Protein AF-A0A9D6SEN0-F1 (afdb_monomer)

Radius of gyration: 19.31 Å; Cα contacts (8 Å, |Δi|>4): 381; chains: 1; bounding box: 47×52×54 Å

Mean predicted aligned error: 6.52 Å

Foldseek 3Di:
DDPPPPDQFAFEKEKEQACAWQKWKDKLPDDTDTQHHRSIDIDPGHHAAWIKIWIGDVPDDIDIDIDGTDGHYYHYHYPPDDDQADDPPDDPVRLVVLLVVLQVVLVVCLVVLVLVSSLVSLVVSCNSPVLPLVSLVSNLVSCVSNVVLVSNLSSLSSSCVSPVLPLSSLQSNLSSCVSVVVLVSSLVSLVSSCVSPVPPVVSVVSNVVSVVVVVVVVVVVVVD

Nearest PDB structures (foldseek):
  6v8e-assembly2_F  TM=9.026E-01  e=8.380E-07  synthetic construct
  6vfk-assembly1_A  TM=8.758E-01  e=6.492E-07  synthetic construct
  2vyi-assembly2_B  TM=9.167E-01  e=3.499E-06  Homo sapiens
  5hrz-assembly1_A  TM=9.010E-01  e=3.159E-06  synthetic construct
  4cgv-assembly3_C  TM=9.281E-01  e=8.768E-06  Homo sapiens

pLDDT: mean 89.24, std 13.01, range [37.31, 98.69]

Structure (mmCIF, N/CA/C/O backbone):
data_AF-A0A9D6SEN0-F1
#
_entry.id   AF-A0A9D6SEN0-F1
#
loop_
_atom_site.group_PDB
_atom_site.id
_atom_site.type_symbol
_atom_site.label_atom_id
_atom_site.label_alt_id
_atom_site.label_comp_id
_atom_site.label_asym_id
_atom_site.label_entity_id
_atom_site.label_seq_id
_atom_site.pdbx_PDB_ins_code
_atom_site.Cartn_x
_atom_site.Cartn_y
_atom_site.Cartn_z
_atom_site.occupancy
_atom_site.B_iso_or_equiv
_atom_site.auth_seq_id
_atom_site.auth_comp_id
_atom_site.auth_asym_id
_atom_site.auth_atom_id
_atom_site.pdbx_PDB_model_num
ATOM 1 N N . MET A 1 1 ? -18.549 27.365 7.613 1.00 37.31 1 MET A N 1
ATOM 2 C CA . MET A 1 1 ? -18.430 26.835 6.240 1.00 37.31 1 MET A CA 1
ATOM 3 C C . MET A 1 1 ? -18.797 25.366 6.295 1.00 37.31 1 MET A C 1
ATOM 5 O O . MET A 1 1 ? -18.059 24.580 6.877 1.00 37.31 1 MET A O 1
ATOM 9 N N . SER A 1 2 ? -20.001 25.036 5.844 1.00 38.38 2 SER A N 1
ATOM 10 C CA . SER A 1 2 ? -20.527 23.673 5.838 1.00 38.38 2 SER A CA 1
ATOM 11 C C . SER A 1 2 ? -19.651 22.817 4.926 1.00 38.38 2 SER A C 1
ATOM 13 O O . SER A 1 2 ? -19.478 23.171 3.765 1.00 38.38 2 SER A O 1
ATOM 15 N N . ARG A 1 3 ? -19.065 21.730 5.445 1.00 47.84 3 ARG A N 1
ATOM 16 C CA . ARG A 1 3 ? -18.450 20.702 4.599 1.00 47.84 3 ARG A CA 1
ATOM 17 C C . ARG A 1 3 ? -19.566 20.155 3.713 1.00 47.84 3 ARG A C 1
ATOM 19 O O . ARG A 1 3 ? -20.452 19.472 4.229 1.00 47.84 3 ARG A O 1
ATOM 26 N N . GLU A 1 4 ? -19.561 20.493 2.427 1.00 47.31 4 GLU A N 1
ATOM 27 C CA . GLU A 1 4 ? -20.276 19.694 1.437 1.00 47.31 4 GLU A CA 1
ATOM 28 C C . GLU A 1 4 ? -19.813 18.257 1.653 1.00 47.31 4 GLU A C 1
ATOM 30 O O . GLU A 1 4 ? -18.622 17.954 1.581 1.00 47.31 4 GLU A O 1
ATOM 35 N N . LYS A 1 5 ? -20.739 17.388 2.066 1.00 49.47 5 LYS A N 1
ATOM 36 C CA . LYS A 1 5 ? -20.468 15.958 2.114 1.00 49.47 5 LYS A CA 1
ATOM 37 C C . LYS A 1 5 ? -20.301 15.537 0.663 1.00 49.47 5 LYS A C 1
ATOM 39 O O . LYS A 1 5 ? -21.296 15.345 -0.031 1.00 49.47 5 LYS A O 1
ATOM 44 N N . GLU A 1 6 ? -19.052 15.489 0.218 1.00 55.25 6 GLU A N 1
ATOM 45 C CA . GLU A 1 6 ? -18.658 14.945 -1.071 1.00 55.25 6 GLU A CA 1
ATOM 46 C C . GLU A 1 6 ? -19.346 13.584 -1.214 1.00 55.25 6 GLU A C 1
ATOM 48 O O . GLU A 1 6 ? -19.243 12.717 -0.338 1.00 55.25 6 GLU A O 1
ATOM 53 N N . LYS A 1 7 ? -20.198 13.464 -2.236 1.00 61.72 7 LYS A N 1
ATOM 54 C CA . LYS A 1 7 ? -20.986 12.255 -2.465 1.00 61.72 7 LYS A CA 1
ATOM 55 C C . LYS A 1 7 ? -19.990 11.099 -2.618 1.00 61.72 7 LYS A C 1
ATOM 57 O O . LYS A 1 7 ? -19.026 11.273 -3.362 1.00 61.72 7 LYS A O 1
ATOM 62 N N . PRO A 1 8 ? -20.181 9.958 -1.928 1.00 64.81 8 PRO A N 1
ATOM 63 C CA . PRO A 1 8 ? -19.239 8.855 -2.035 1.00 64.81 8 PRO A CA 1
ATOM 64 C C . PRO A 1 8 ? -19.073 8.480 -3.514 1.00 64.81 8 PRO A C 1
ATOM 66 O O . PRO A 1 8 ? -20.082 8.439 -4.234 1.00 64.81 8 PRO A O 1
ATOM 69 N N . PRO A 1 9 ? -17.828 8.279 -3.982 1.00 75.00 9 PRO A N 1
ATOM 70 C CA . PRO A 1 9 ? -17.568 7.990 -5.381 1.00 75.00 9 PRO A CA 1
ATOM 71 C C . PRO A 1 9 ? -18.321 6.726 -5.795 1.00 75.00 9 PRO A C 1
ATOM 73 O O . PRO A 1 9 ? -18.474 5.790 -5.009 1.00 75.00 9 PRO A O 1
ATOM 76 N N . VAL A 1 10 ? -18.830 6.721 -7.028 1.00 86.50 10 VAL A N 1
ATOM 77 C CA . VAL A 1 10 ? -19.526 5.554 -7.579 1.00 86.50 10 VAL A CA 1
ATOM 78 C C . VAL A 1 10 ? -18.515 4.406 -7.661 1.00 86.50 10 VAL A C 1
ATOM 80 O O . VAL A 1 10 ? -17.465 4.599 -8.281 1.00 86.50 10 VAL A O 1
ATOM 83 N N . PRO A 1 11 ? -18.788 3.246 -7.039 1.00 90.38 11 PRO A N 1
ATOM 84 C CA . PRO A 1 11 ? -17.851 2.133 -7.054 1.00 90.38 11 PRO A CA 1
ATOM 85 C C . PRO A 1 11 ? -17.672 1.595 -8.474 1.00 90.38 11 PRO A C 1
ATOM 87 O O . PRO A 1 11 ? -18.589 1.655 -9.297 1.00 90.38 11 PRO A O 1
ATOM 90 N N . ALA A 1 12 ? -16.486 1.064 -8.737 1.00 93.25 12 ALA A N 1
ATOM 91 C CA . ALA A 1 12 ? -16.176 0.323 -9.944 1.00 93.25 12 ALA A CA 1
ATOM 92 C C . ALA A 1 12 ? -16.471 -1.173 -9.758 1.00 93.25 12 ALA A C 1
ATOM 94 O O . ALA A 1 12 ? -16.538 -1.694 -8.638 1.00 93.25 12 ALA A O 1
ATOM 95 N N . ILE A 1 13 ? -16.614 -1.866 -10.882 1.00 93.38 13 ILE A N 1
ATOM 96 C CA . ILE A 1 13 ? -16.675 -3.322 -10.968 1.00 93.38 13 ILE A CA 1
ATOM 97 C C . ILE A 1 13 ? -15.373 -3.793 -11.610 1.00 93.38 13 ILE A C 1
ATOM 99 O O . ILE A 1 13 ? -14.980 -3.278 -12.653 1.00 93.38 13 ILE A O 1
ATOM 103 N N . VAL A 1 14 ? -14.710 -4.779 -11.011 1.00 93.00 14 VAL A N 1
ATOM 104 C CA . VAL A 1 14 ? -13.531 -5.420 -11.609 1.00 93.00 14 VAL A CA 1
ATOM 105 C C . VAL A 1 14 ? -13.872 -6.867 -11.947 1.00 93.00 14 VAL A C 1
ATOM 107 O O . VAL A 1 14 ? -14.207 -7.659 -11.064 1.00 93.00 14 VAL A O 1
ATOM 110 N N . GLU A 1 15 ? -13.798 -7.206 -13.231 1.00 93.50 15 GLU A N 1
ATOM 111 C CA . GLU A 1 15 ? -13.986 -8.560 -13.753 1.00 93.50 15 GLU A CA 1
ATOM 112 C C . GLU A 1 15 ? -12.618 -9.189 -14.016 1.00 93.50 15 GLU A C 1
ATOM 114 O O . GLU A 1 15 ? -11.870 -8.755 -14.892 1.00 93.50 15 GLU A O 1
ATOM 119 N N . VAL A 1 16 ? -12.280 -10.219 -13.246 1.00 91.69 16 VAL A N 1
ATOM 120 C CA . VAL A 1 16 ? -10.988 -10.901 -13.323 1.00 91.69 16 VAL A CA 1
ATOM 121 C C . VAL A 1 16 ? -11.150 -12.195 -14.097 1.00 91.69 16 VAL A C 1
ATOM 123 O O . VAL A 1 16 ? -11.761 -13.146 -13.612 1.00 91.69 16 VAL A O 1
ATOM 126 N N . HIS A 1 17 ? -10.572 -12.238 -15.290 1.00 91.06 17 HIS A N 1
ATOM 127 C CA . HIS A 1 17 ? -10.567 -13.384 -16.185 1.00 91.06 17 HIS A CA 1
ATOM 128 C C . HIS A 1 17 ? -9.268 -14.169 -15.989 1.00 91.06 17 HIS A C 1
ATOM 130 O O . HIS A 1 17 ? -8.251 -13.884 -16.618 1.00 91.06 17 HIS A O 1
ATOM 136 N N . ALA A 1 18 ? -9.301 -15.170 -15.108 1.00 85.94 18 ALA A N 1
ATOM 137 C CA . ALA A 1 18 ? -8.159 -16.055 -14.869 1.00 85.94 18 ALA A CA 1
ATOM 138 C C . ALA A 1 18 ? -8.086 -17.230 -15.862 1.00 85.94 18 ALA A C 1
ATOM 140 O O . ALA A 1 18 ? -7.142 -18.017 -15.834 1.00 85.94 18 ALA A O 1
ATOM 141 N N . GLY A 1 19 ? -9.131 -17.416 -16.680 1.00 84.88 19 GLY A N 1
ATOM 142 C CA . GLY A 1 19 ? -9.242 -18.520 -17.641 1.00 84.88 19 GLY A CA 1
ATOM 143 C C . GLY A 1 19 ? -9.341 -19.911 -17.000 1.00 84.88 19 GLY A C 1
ATOM 144 O O . GLY A 1 19 ? -9.325 -20.916 -17.707 1.00 84.88 19 GLY A O 1
ATOM 145 N N . ARG A 1 20 ? -9.418 -19.989 -15.665 1.00 85.25 20 ARG A N 1
ATOM 146 C CA . ARG A 1 20 ? -9.431 -21.228 -14.879 1.00 85.25 20 ARG A CA 1
ATOM 147 C C . ARG A 1 20 ? -10.302 -21.066 -13.646 1.00 85.25 20 ARG A C 1
ATOM 149 O O . ARG A 1 20 ? -10.295 -20.009 -13.023 1.00 85.25 20 ARG A O 1
ATOM 156 N N . SER A 1 21 ? -11.015 -22.124 -13.278 1.00 89.06 21 SER A N 1
ATOM 157 C CA . SER A 1 21 ? -11.831 -22.164 -12.065 1.00 89.06 21 SER A CA 1
ATOM 158 C C . SER A 1 21 ? -10.987 -22.357 -10.805 1.00 89.06 21 SER A C 1
ATOM 160 O O . SER A 1 21 ? -9.974 -23.057 -10.831 1.00 89.06 21 SER A O 1
ATOM 162 N N . GLY A 1 22 ? -11.452 -21.829 -9.674 1.00 87.88 22 GLY A N 1
ATOM 163 C CA . GLY A 1 22 ? -10.848 -22.082 -8.364 1.00 87.88 22 GLY A CA 1
ATOM 164 C C . GLY A 1 22 ? -9.600 -21.255 -8.044 1.00 87.88 22 GLY A C 1
ATOM 165 O O . GLY A 1 22 ? -9.028 -21.436 -6.971 1.00 87.88 22 GLY A O 1
ATOM 166 N N . CYS A 1 23 ? -9.198 -20.325 -8.913 1.00 90.75 23 CYS A N 1
ATOM 167 C CA . CYS A 1 23 ? -8.192 -19.320 -8.580 1.00 90.75 23 CYS A CA 1
ATOM 168 C C . CYS A 1 23 ? -8.694 -18.388 -7.476 1.00 90.75 23 CYS A C 1
ATOM 170 O O . CYS A 1 23 ? -9.830 -17.912 -7.534 1.00 90.75 23 CYS A O 1
ATOM 172 N N . SER A 1 24 ? -7.825 -18.120 -6.508 1.00 91.69 24 SER A N 1
ATOM 173 C CA . SER A 1 24 ? -7.984 -17.097 -5.483 1.00 91.69 24 SER A CA 1
ATOM 174 C C . SER A 1 24 ? -7.630 -15.733 -6.065 1.00 91.69 24 SER A C 1
ATOM 176 O O . SER A 1 24 ? -6.588 -15.592 -6.703 1.00 91.69 24 SER A O 1
ATOM 178 N N . VAL A 1 25 ? -8.490 -14.750 -5.837 1.00 91.81 25 VAL A N 1
ATOM 179 C CA . VAL A 1 25 ? -8.336 -13.368 -6.279 1.00 91.81 25 VAL A CA 1
ATOM 180 C C . VAL A 1 25 ? -8.527 -12.462 -5.072 1.00 91.81 25 VAL A C 1
ATOM 182 O O . VAL A 1 25 ? -9.639 -12.356 -4.555 1.00 91.81 25 VAL A O 1
ATOM 185 N N . ASP A 1 26 ? -7.460 -11.818 -4.621 1.00 91.38 26 ASP A N 1
ATOM 186 C CA . ASP A 1 26 ? -7.487 -10.842 -3.534 1.00 91.38 26 ASP A CA 1
ATOM 187 C C . ASP A 1 26 ? -7.140 -9.437 -4.037 1.00 91.38 26 ASP A C 1
ATOM 189 O O . ASP A 1 26 ? -6.305 -9.263 -4.922 1.00 91.38 26 ASP A O 1
ATOM 193 N N . LEU A 1 27 ? -7.837 -8.439 -3.492 1.00 91.50 27 LEU A N 1
ATOM 194 C CA . LEU A 1 27 ? -7.640 -7.020 -3.784 1.00 91.50 27 LEU A CA 1
ATOM 195 C C . LEU A 1 27 ? -7.052 -6.350 -2.539 1.00 91.50 27 LEU A C 1
ATOM 197 O O . LEU A 1 27 ? -7.658 -6.447 -1.471 1.00 91.50 27 LEU A O 1
ATOM 201 N N . ASP A 1 28 ? -5.901 -5.694 -2.674 1.00 89.38 28 ASP A N 1
ATOM 202 C CA . ASP A 1 28 ? -5.158 -5.010 -1.603 1.00 89.38 28 ASP A CA 1
ATOM 203 C C . ASP A 1 28 ? -4.972 -5.865 -0.338 1.00 89.38 28 ASP A C 1
ATOM 205 O O . ASP A 1 28 ? -5.207 -5.405 0.783 1.00 89.38 28 ASP A O 1
ATOM 209 N N . SER A 1 29 ? -4.617 -7.144 -0.503 1.00 80.25 29 SER A N 1
ATOM 210 C CA . SER A 1 29 ? -4.517 -8.110 0.605 1.00 80.25 29 SER A CA 1
ATOM 211 C C . SER A 1 29 ? -5.814 -8.279 1.427 1.00 80.25 29 SER A C 1
ATOM 213 O O . SER A 1 29 ? -5.786 -8.665 2.598 1.00 80.25 29 SER A O 1
ATOM 215 N N . GLY A 1 30 ? -6.972 -7.981 0.830 1.00 83.19 30 GLY A N 1
ATOM 216 C CA . GLY A 1 30 ? -8.294 -8.219 1.401 1.00 83.19 30 GLY A CA 1
ATOM 217 C C . GLY A 1 30 ? -8.744 -9.687 1.320 1.00 83.19 30 GLY A C 1
ATOM 218 O O . GLY A 1 30 ? -8.012 -10.556 0.844 1.00 83.19 30 GLY A O 1
ATOM 219 N N . PRO A 1 31 ? -9.973 -9.998 1.774 1.00 83.62 31 PRO A N 1
ATOM 220 C CA . PRO A 1 31 ? -10.511 -11.352 1.712 1.00 83.62 31 PRO A CA 1
ATOM 221 C C . PRO A 1 31 ? -10.544 -11.880 0.268 1.00 83.62 31 PRO A C 1
ATOM 223 O O . PRO A 1 31 ? -11.141 -11.233 -0.599 1.00 83.62 31 PRO A O 1
ATOM 226 N N . PRO A 1 32 ? -9.950 -13.054 -0.008 1.00 87.06 32 PRO A N 1
ATOM 227 C CA . PRO A 1 32 ? -9.896 -13.578 -1.361 1.00 87.06 32 PRO A CA 1
ATOM 228 C C . PRO A 1 32 ? -11.274 -14.030 -1.849 1.00 87.06 32 PRO A C 1
ATOM 230 O O . PRO A 1 32 ? -12.001 -14.753 -1.164 1.00 87.06 32 PRO A O 1
ATOM 233 N N . SER A 1 33 ? -11.594 -13.665 -3.085 1.00 89.25 33 SER A N 1
ATOM 234 C CA . SER A 1 33 ? -12.695 -14.218 -3.873 1.00 89.25 33 SER A CA 1
ATOM 235 C C . SER A 1 33 ? -12.207 -15.392 -4.721 1.00 89.25 33 SER A C 1
ATOM 237 O O . SER A 1 33 ? -11.021 -15.499 -5.023 1.00 89.25 33 SER A O 1
ATOM 239 N N . LYS A 1 34 ? -13.107 -16.293 -5.125 1.00 90.88 34 LYS A N 1
ATOM 240 C CA . LYS A 1 34 ? -12.766 -17.414 -6.014 1.00 90.88 34 LYS A CA 1
ATOM 241 C C . LYS A 1 34 ? -13.373 -17.228 -7.394 1.00 90.88 34 LYS A C 1
ATOM 243 O O . LYS A 1 34 ? -14.509 -16.779 -7.521 1.00 90.88 34 LYS A O 1
ATOM 248 N N . THR A 1 35 ? -12.630 -17.626 -8.417 1.00 89.50 35 THR A N 1
ATOM 249 C CA . THR A 1 35 ? -13.156 -17.739 -9.782 1.00 89.50 35 THR A CA 1
ATOM 250 C C . THR A 1 35 ? -14.138 -18.906 -9.885 1.00 89.50 35 THR A C 1
ATOM 252 O O . THR A 1 35 ? -13.883 -20.001 -9.371 1.00 89.50 35 THR A O 1
ATOM 255 N N . GLY A 1 36 ? -15.273 -18.660 -10.544 1.00 87.62 36 GLY A N 1
ATOM 256 C CA . GLY A 1 36 ? -16.287 -19.680 -10.822 1.00 87.62 36 GLY A CA 1
ATOM 257 C C . GLY A 1 36 ? -15.870 -20.650 -11.934 1.00 87.62 36 GLY A C 1
ATOM 258 O O . GLY A 1 36 ? -14.741 -20.611 -12.418 1.00 87.62 36 GLY A O 1
ATOM 259 N N . GLU A 1 37 ? -16.797 -21.497 -12.387 1.00 85.88 37 GLU A N 1
ATOM 260 C CA . GLU A 1 37 ? -16.542 -22.486 -13.454 1.00 85.88 37 GLU A CA 1
ATOM 261 C C . GLU A 1 37 ? -16.080 -21.850 -14.774 1.00 85.88 37 GLU A C 1
ATOM 263 O O . GLU A 1 37 ? -15.224 -22.399 -15.459 1.00 85.88 37 GLU A O 1
ATOM 268 N N . ALA A 1 38 ? -16.572 -20.648 -15.090 1.00 86.81 38 ALA A N 1
ATOM 269 C CA . ALA A 1 38 ? -16.148 -19.877 -16.261 1.00 86.81 38 ALA A CA 1
ATOM 270 C C . ALA A 1 38 ? -14.734 -19.267 -16.130 1.00 86.81 38 ALA A C 1
ATOM 272 O O . ALA A 1 38 ? -14.275 -18.575 -17.035 1.00 86.81 38 ALA A O 1
ATOM 273 N N . GLY A 1 39 ? -14.056 -19.465 -14.995 1.00 88.44 39 GLY A N 1
ATOM 274 C CA . GLY A 1 39 ? -12.745 -18.888 -14.712 1.00 88.44 39 GLY A CA 1
ATOM 275 C C . GLY A 1 39 ? -12.751 -17.375 -14.501 1.00 88.44 39 GLY A C 1
ATOM 276 O O . GLY A 1 39 ? -11.730 -16.720 -14.705 1.00 88.44 39 GLY A O 1
ATOM 277 N N . VAL A 1 40 ? -13.902 -16.827 -14.098 1.00 90.50 40 VAL A N 1
ATOM 278 C CA . VAL A 1 40 ? -14.110 -15.395 -13.851 1.00 90.50 40 VAL A CA 1
ATOM 279 C C . VAL A 1 40 ? -14.455 -15.157 -12.382 1.00 90.50 40 VAL A C 1
ATOM 281 O O . VAL A 1 40 ? -15.232 -15.915 -11.794 1.00 90.50 40 VAL A O 1
ATOM 284 N N . ALA A 1 41 ? -13.879 -14.109 -11.794 1.00 92.12 41 ALA A N 1
ATOM 285 C CA . ALA A 1 41 ? -14.267 -13.558 -10.496 1.00 92.12 4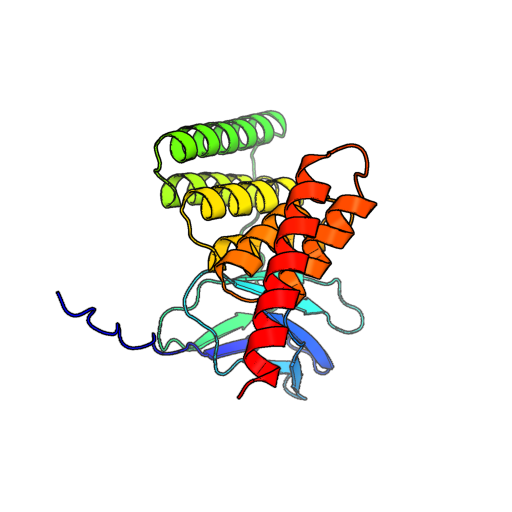1 ALA A CA 1
ATOM 286 C C . ALA A 1 41 ? -14.731 -12.106 -10.675 1.00 92.12 41 ALA A C 1
ATOM 288 O O . ALA A 1 41 ? -14.113 -11.352 -11.422 1.00 92.12 41 ALA A O 1
ATOM 289 N N . ILE A 1 42 ? -15.811 -11.716 -9.993 1.00 91.94 42 ILE A N 1
ATOM 290 C CA . ILE A 1 42 ? -16.379 -10.363 -10.076 1.00 91.94 42 ILE A CA 1
ATOM 291 C C . ILE A 1 42 ? -16.237 -9.680 -8.718 1.00 91.94 42 ILE A C 1
ATOM 293 O O . ILE A 1 42 ? -16.762 -10.166 -7.716 1.00 91.94 42 ILE A O 1
ATOM 297 N N . LEU A 1 43 ? -15.566 -8.530 -8.699 1.00 91.56 43 LEU A N 1
ATOM 298 C CA . LEU A 1 43 ? -15.442 -7.654 -7.537 1.00 91.56 43 LEU A CA 1
ATOM 299 C C . LEU A 1 43 ? -16.381 -6.455 -7.738 1.00 91.56 43 LEU A C 1
ATOM 301 O O . LEU A 1 43 ? -16.070 -5.533 -8.485 1.00 91.56 43 LEU A O 1
ATOM 305 N N . GLY A 1 44 ? -17.566 -6.494 -7.118 1.00 80.50 44 GLY A N 1
ATOM 306 C CA . GLY A 1 44 ? -18.683 -5.583 -7.431 1.00 80.50 44 GLY A CA 1
ATOM 307 C C . GLY A 1 44 ? -18.724 -4.246 -6.678 1.00 80.50 44 GLY A C 1
ATOM 308 O O . GLY A 1 44 ? -19.716 -3.530 -6.789 1.00 80.50 44 GLY A O 1
ATOM 309 N N . ALA A 1 45 ? -17.708 -3.926 -5.874 1.00 88.00 45 ALA A N 1
ATOM 310 C CA . ALA A 1 45 ? -17.677 -2.712 -5.054 1.00 88.00 45 ALA A CA 1
ATOM 311 C C . ALA A 1 45 ? -16.242 -2.207 -4.832 1.00 88.00 45 ALA A C 1
ATOM 313 O O . ALA A 1 45 ? -15.824 -1.976 -3.697 1.00 88.00 45 ALA A O 1
ATOM 314 N N . VAL A 1 46 ? -15.470 -2.092 -5.912 1.00 90.56 46 VAL A N 1
ATOM 315 C CA . VAL A 1 46 ? -14.080 -1.627 -5.846 1.00 90.56 46 VAL A CA 1
ATOM 316 C C . VAL A 1 46 ? -14.066 -0.102 -5.769 1.00 90.56 46 VAL A C 1
ATOM 318 O O . VAL A 1 46 ? -14.765 0.571 -6.531 1.00 90.56 46 VAL A O 1
ATOM 321 N N . GLU A 1 47 ? -13.321 0.457 -4.813 1.00 91.00 47 GLU A N 1
ATOM 322 C CA . GLU A 1 47 ? -13.144 1.909 -4.745 1.00 91.00 47 GLU A CA 1
ATOM 323 C C . GLU A 1 47 ? -12.376 2.394 -5.993 1.00 91.00 47 GLU A C 1
ATOM 325 O O . GLU A 1 47 ? -11.549 1.665 -6.531 1.00 91.00 47 GLU A O 1
ATOM 330 N N . PRO A 1 48 ? -12.648 3.598 -6.517 1.00 90.25 48 PRO A N 1
ATOM 331 C CA . PRO A 1 48 ? -11.812 4.146 -7.579 1.00 90.25 48 PRO A CA 1
ATOM 332 C C . PRO A 1 48 ? -10.430 4.541 -7.054 1.00 90.25 48 PRO A C 1
ATOM 334 O O . PRO A 1 48 ? -10.323 5.112 -5.965 1.00 90.25 48 PRO A O 1
ATOM 337 N N . GLY A 1 49 ? -9.395 4.323 -7.865 1.00 89.56 49 GLY A N 1
ATOM 338 C CA . GLY A 1 49 ? -8.013 4.662 -7.523 1.00 89.56 49 GLY A CA 1
ATOM 339 C C . GLY A 1 49 ? -7.062 3.473 -7.584 1.00 89.56 49 GLY A C 1
ATOM 340 O O . GLY A 1 49 ? -7.341 2.476 -8.236 1.00 89.56 49 GLY A O 1
ATOM 341 N N . ASP A 1 50 ? -5.905 3.622 -6.951 1.00 90.94 50 ASP A N 1
ATOM 342 C CA . ASP A 1 50 ? -4.818 2.646 -7.005 1.00 90.94 50 ASP A CA 1
ATOM 343 C C . ASP A 1 50 ? -5.164 1.373 -6.232 1.00 90.94 50 ASP A C 1
ATOM 345 O O . ASP A 1 50 ? -5.454 1.455 -5.041 1.00 90.94 50 ASP A O 1
ATOM 349 N N . HIS A 1 51 ? -5.048 0.214 -6.878 1.00 91.94 51 HIS A N 1
ATOM 350 C CA . HIS A 1 51 ? -5.233 -1.085 -6.239 1.00 91.94 51 HIS A CA 1
ATOM 351 C C . HIS A 1 51 ? -4.257 -2.131 -6.772 1.00 91.94 51 HIS A C 1
ATOM 353 O O . HIS A 1 51 ? -3.827 -2.074 -7.930 1.00 91.94 51 HIS A O 1
ATOM 359 N N . TYR A 1 52 ? -3.974 -3.137 -5.947 1.00 91.31 52 TYR A N 1
ATOM 360 C CA . TYR A 1 52 ? -3.272 -4.344 -6.372 1.00 91.31 52 TYR A CA 1
ATOM 361 C C . TYR A 1 52 ? -4.200 -5.541 -6.327 1.00 91.31 52 TYR A C 1
ATOM 363 O O . TYR A 1 52 ? -4.841 -5.847 -5.324 1.00 91.31 52 TYR A O 1
ATOM 371 N N . LEU A 1 53 ? -4.263 -6.224 -7.459 1.00 91.19 53 LEU A N 1
ATOM 372 C CA . LEU A 1 53 ? -4.971 -7.469 -7.630 1.00 91.19 53 LEU A CA 1
ATOM 373 C C . LEU A 1 53 ? -3.961 -8.608 -7.622 1.00 91.19 53 LEU A C 1
ATOM 375 O O . LEU A 1 53 ? -3.113 -8.705 -8.512 1.00 91.19 53 LEU A O 1
ATOM 379 N N . HIS A 1 54 ? -4.086 -9.504 -6.661 1.00 90.69 54 HIS A N 1
ATOM 380 C CA . HIS A 1 54 ? -3.310 -10.724 -6.628 1.00 90.69 54 HIS A CA 1
ATOM 381 C C . HIS A 1 54 ? -4.165 -11.901 -7.065 1.00 90.69 54 HIS A C 1
ATOM 383 O O . HIS A 1 54 ? -5.278 -12.109 -6.589 1.00 90.69 54 HIS A O 1
ATOM 389 N N . ILE A 1 55 ? -3.619 -12.698 -7.974 1.00 89.44 55 ILE A N 1
ATOM 390 C CA . ILE A 1 55 ? -4.273 -13.877 -8.522 1.00 89.44 55 ILE A CA 1
ATOM 391 C C . ILE A 1 55 ? -3.373 -15.074 -8.237 1.00 89.44 55 ILE A C 1
ATOM 393 O O . ILE A 1 55 ? -2.192 -15.088 -8.591 1.00 89.44 55 ILE A O 1
ATOM 397 N N . SER A 1 56 ? -3.936 -16.083 -7.585 1.00 89.81 56 SER A N 1
ATOM 398 C CA . SER A 1 56 ? -3.272 -17.343 -7.270 1.00 89.81 56 SER A CA 1
ATOM 399 C C . SER A 1 56 ? -4.141 -18.498 -7.749 1.00 89.81 56 SER A C 1
ATOM 401 O O . SER A 1 56 ? -5.220 -18.744 -7.208 1.00 89.81 56 SER A O 1
ATOM 403 N N . CYS A 1 57 ? -3.694 -19.193 -8.790 1.00 87.50 57 CYS A N 1
ATOM 404 C CA . CYS A 1 57 ? -4.383 -20.356 -9.340 1.00 87.50 57 CYS A CA 1
ATOM 405 C C . CYS A 1 57 ? -3.697 -21.655 -8.896 1.00 87.50 57 CYS A C 1
ATOM 407 O O . CYS A 1 57 ? -2.476 -21.661 -8.722 1.00 87.50 57 CYS A O 1
ATOM 409 N N . PRO A 1 58 ? -4.438 -22.774 -8.788 1.00 80.12 58 PRO A N 1
ATOM 410 C CA . PRO A 1 58 ? -3.826 -24.096 -8.695 1.00 80.12 58 PRO A CA 1
ATOM 411 C C . PRO A 1 58 ? -2.831 -24.294 -9.851 1.00 80.12 58 PRO A C 1
ATOM 413 O O . PRO A 1 58 ? -3.171 -24.053 -11.013 1.00 80.12 58 PRO A O 1
ATOM 416 N N . ASP A 1 59 ? -1.597 -24.675 -9.516 1.00 77.25 59 ASP A N 1
ATOM 417 C CA . ASP A 1 59 ? -0.512 -25.008 -10.454 1.00 77.25 59 ASP A CA 1
ATOM 418 C C . ASP A 1 59 ? 0.044 -23.852 -11.314 1.00 77.25 59 ASP A C 1
ATOM 420 O O . ASP A 1 59 ? 0.741 -24.091 -12.303 1.00 77.25 59 ASP A O 1
ATOM 424 N N . VAL A 1 60 ? -0.214 -22.590 -10.948 1.00 77.56 60 VAL A N 1
ATOM 425 C CA . VAL A 1 60 ? 0.369 -21.405 -11.610 1.00 77.56 60 VAL A CA 1
ATOM 426 C C . VAL A 1 60 ? 1.054 -20.513 -10.579 1.00 77.56 60 VAL A C 1
ATOM 428 O O . VAL A 1 60 ? 0.612 -20.404 -9.437 1.00 77.56 60 VAL A O 1
ATOM 431 N N . ARG A 1 61 ? 2.147 -19.849 -10.980 1.00 74.94 61 ARG A N 1
ATOM 432 C CA . ARG A 1 61 ? 2.816 -18.851 -10.136 1.00 74.94 61 ARG A CA 1
ATOM 433 C C . ARG A 1 61 ? 1.829 -17.731 -9.787 1.00 74.94 61 ARG A C 1
ATOM 435 O O . ARG A 1 61 ? 1.125 -17.243 -10.668 1.00 74.94 61 ARG A O 1
ATOM 442 N N . LYS A 1 62 ? 1.813 -17.310 -8.518 1.00 80.06 62 LYS A N 1
ATOM 443 C CA . LYS A 1 62 ? 1.055 -16.135 -8.069 1.00 80.06 62 LYS A CA 1
ATOM 444 C C . LYS A 1 62 ? 1.460 -14.917 -8.905 1.00 80.06 62 LYS A C 1
ATOM 446 O O . LYS A 1 62 ? 2.650 -14.676 -9.106 1.00 80.06 62 LYS A O 1
ATOM 451 N N . THR A 1 63 ? 0.478 -14.156 -9.369 1.00 81.94 63 THR A N 1
ATOM 452 C CA . THR A 1 63 ? 0.697 -12.917 -10.121 1.00 81.94 63 THR A CA 1
ATOM 453 C C . THR A 1 63 ? 0.034 -11.751 -9.412 1.00 81.94 63 THR A C 1
ATOM 455 O O . THR A 1 63 ? -1.117 -11.871 -8.999 1.00 81.94 63 THR A O 1
ATOM 458 N N . SER A 1 64 ? 0.728 -10.620 -9.334 1.00 85.31 64 SER A N 1
ATOM 459 C CA . SER A 1 64 ? 0.170 -9.345 -8.872 1.00 85.31 64 SER A CA 1
ATOM 460 C C . SER A 1 64 ? -0.033 -8.406 -10.062 1.00 85.31 64 SER A C 1
ATOM 462 O O . SER A 1 64 ? 0.732 -8.444 -11.037 1.00 85.31 64 SER A O 1
ATOM 464 N N . ARG A 1 65 ? -1.073 -7.576 -10.012 1.00 85.81 65 ARG A N 1
ATOM 465 C CA . ARG A 1 65 ? -1.418 -6.600 -11.049 1.00 85.81 65 ARG A CA 1
ATOM 466 C C . ARG A 1 65 ? -1.852 -5.292 -10.418 1.00 85.81 65 ARG A C 1
ATOM 468 O O . ARG A 1 65 ? -2.753 -5.275 -9.593 1.00 85.81 65 ARG A O 1
ATOM 475 N N . PHE A 1 66 ? -1.235 -4.204 -10.857 1.00 88.56 66 PHE A N 1
ATOM 476 C CA . PHE A 1 66 ? -1.668 -2.864 -10.495 1.00 88.56 66 PHE A CA 1
ATOM 477 C C . PHE A 1 66 ? -2.828 -2.439 -11.398 1.00 88.56 66 PHE A C 1
ATOM 479 O O . PHE A 1 66 ? -2.708 -2.522 -12.623 1.00 88.56 66 PHE A O 1
ATOM 486 N N . ILE A 1 67 ? -3.927 -1.987 -10.805 1.00 90.75 67 ILE A N 1
ATOM 487 C CA . ILE A 1 67 ? -5.112 -1.501 -11.514 1.00 90.75 67 ILE A CA 1
ATOM 488 C C . ILE A 1 67 ? -5.514 -0.128 -10.976 1.00 90.75 67 ILE A C 1
ATOM 490 O O . ILE A 1 67 ? -5.278 0.181 -9.810 1.00 90.75 67 ILE A O 1
ATOM 494 N N . VAL A 1 68 ? -6.134 0.685 -11.834 1.00 90.94 68 VAL A N 1
ATOM 495 C CA . VAL A 1 68 ? -6.668 2.001 -11.456 1.00 90.94 68 VAL A CA 1
ATOM 496 C C . VAL A 1 68 ? -8.104 2.137 -11.973 1.00 90.94 68 VAL A C 1
ATOM 498 O O . VAL A 1 68 ? -8.310 2.731 -13.030 1.00 90.94 68 VAL A O 1
ATOM 501 N N . PRO A 1 69 ? -9.106 1.534 -11.304 1.00 92.19 69 PRO A N 1
ATOM 502 C CA . PRO A 1 69 ? -10.490 1.575 -11.763 1.00 92.19 69 PRO A CA 1
ATOM 503 C C . PRO A 1 69 ? -11.059 2.996 -11.691 1.00 92.19 69 PRO A C 1
ATOM 505 O O . PRO A 1 69 ? -10.875 3.702 -10.693 1.00 92.19 69 PRO A O 1
A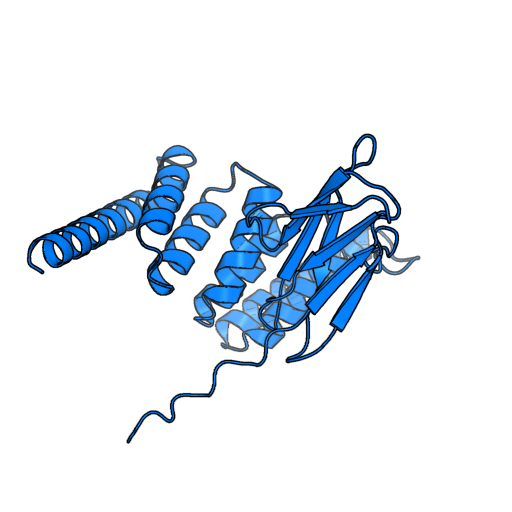TOM 508 N N . SER A 1 70 ? -11.792 3.407 -12.725 1.00 92.00 70 SER A N 1
ATOM 509 C CA . SER A 1 70 ? -12.481 4.700 -12.756 1.00 92.00 70 SER A CA 1
ATOM 510 C C . SER A 1 70 ? -13.861 4.616 -12.086 1.00 92.00 70 SER A C 1
ATOM 512 O O . SER A 1 70 ? -14.481 3.550 -12.068 1.00 92.00 70 SER A O 1
ATOM 514 N N . PRO A 1 71 ? -14.413 5.728 -11.561 1.00 92.81 71 PRO A N 1
ATOM 515 C CA . PRO A 1 71 ? -15.738 5.718 -10.944 1.00 92.81 71 PRO A CA 1
ATOM 516 C C . PRO A 1 71 ? -16.835 5.189 -11.882 1.00 92.81 71 PRO A C 1
ATOM 518 O O . PRO A 1 71 ? -17.044 5.732 -12.966 1.00 92.81 71 PRO A O 1
ATOM 521 N N . GLY A 1 72 ? -17.559 4.151 -11.449 1.00 91.06 72 GLY A N 1
ATOM 522 C CA . GLY A 1 72 ? -18.636 3.515 -12.222 1.00 91.06 72 GLY A CA 1
ATOM 523 C C . GLY A 1 72 ? -18.183 2.681 -13.427 1.00 91.06 72 GLY A C 1
ATOM 524 O O . GLY A 1 72 ? -19.024 2.253 -14.217 1.00 91.06 72 GLY A O 1
ATOM 525 N N . GLU A 1 73 ? -16.880 2.451 -13.589 1.00 93.25 73 GLU A N 1
ATOM 526 C CA . GLU A 1 73 ? -16.330 1.623 -14.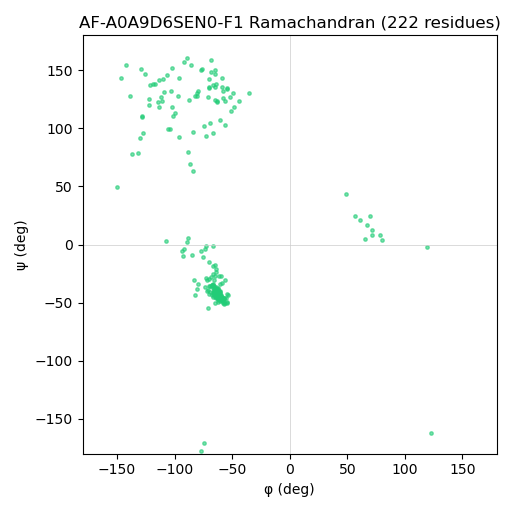660 1.00 93.25 73 GLU A CA 1
ATOM 527 C C . GLU A 1 73 ? -16.534 0.128 -14.379 1.00 93.25 73 GLU A C 1
ATOM 529 O O . GLU A 1 73 ? -16.560 -0.309 -13.230 1.00 93.25 73 GLU A O 1
ATOM 534 N N . THR A 1 74 ? -16.647 -0.672 -15.441 1.00 93.81 74 THR A N 1
ATOM 535 C CA . THR A 1 74 ? -16.413 -2.121 -15.375 1.00 93.81 74 THR A CA 1
ATOM 536 C C . THR A 1 74 ? -15.070 -2.427 -16.028 1.00 93.81 74 THR A C 1
ATOM 538 O O . THR A 1 74 ? -14.969 -2.472 -17.254 1.00 93.81 74 THR A O 1
ATOM 541 N N . LEU A 1 75 ? -14.035 -2.597 -15.207 1.00 91.88 75 LEU A N 1
ATOM 542 C CA . LEU A 1 75 ? -12.674 -2.879 -15.647 1.00 91.88 75 LEU A CA 1
ATOM 543 C C . LEU A 1 75 ? -12.487 -4.389 -15.816 1.00 91.88 75 LEU A C 1
ATOM 545 O O . LEU A 1 75 ? -12.681 -5.155 -14.873 1.00 91.88 75 LEU A O 1
ATOM 549 N N . LYS A 1 76 ? -12.067 -4.816 -17.007 1.00 92.12 76 LYS A N 1
ATOM 550 C CA . LYS A 1 76 ? -11.742 -6.218 -17.296 1.00 92.12 76 LYS A CA 1
ATOM 551 C C . LYS A 1 76 ? -10.242 -6.444 -17.176 1.00 92.12 76 LYS A C 1
ATOM 553 O O . LYS A 1 76 ? -9.466 -5.731 -17.804 1.00 92.12 76 LYS A O 1
ATOM 558 N N . VAL A 1 77 ? -9.846 -7.441 -16.391 1.00 88.56 77 VAL A N 1
ATOM 559 C CA . VAL A 1 77 ? -8.445 -7.795 -16.128 1.00 88.56 77 VAL A CA 1
ATOM 560 C C . VAL A 1 77 ? -8.216 -9.243 -16.542 1.00 88.56 77 VAL A C 1
ATOM 562 O O . VAL A 1 77 ? -8.847 -10.140 -15.982 1.00 88.56 77 VAL A O 1
ATOM 565 N N . ASN A 1 78 ? -7.306 -9.496 -17.486 1.00 85.56 78 ASN A N 1
ATOM 566 C CA . ASN A 1 78 ? -6.927 -10.861 -17.863 1.00 85.56 78 ASN A CA 1
ATOM 567 C C . ASN A 1 78 ? -5.663 -11.298 -17.112 1.00 85.56 78 ASN A C 1
ATOM 569 O O . ASN A 1 78 ? -4.734 -10.512 -16.926 1.00 85.56 78 ASN A O 1
ATOM 573 N N . SER A 1 79 ? -5.587 -12.571 -16.716 1.00 68.94 79 SER A N 1
ATOM 574 C CA . SER A 1 79 ? -4.415 -13.111 -16.005 1.00 68.94 79 SER A CA 1
ATOM 575 C C . SER A 1 79 ? -3.125 -13.112 -16.832 1.00 68.94 79 SER A C 1
ATOM 577 O O . SER A 1 79 ? -2.037 -13.122 -16.260 1.00 68.94 79 SER A O 1
ATOM 579 N N . GLU A 1 80 ? -3.231 -13.114 -18.162 1.00 63.22 80 GLU A N 1
ATOM 580 C CA . GLU A 1 80 ? -2.088 -13.198 -19.084 1.00 63.22 80 GLU A CA 1
ATOM 581 C C . GLU A 1 80 ? -1.550 -11.833 -19.530 1.00 63.22 80 GLU A C 1
ATOM 583 O O . GLU A 1 80 ? -0.461 -11.767 -20.101 1.00 63.22 80 GLU A O 1
ATOM 588 N N . ASP A 1 81 ? -2.258 -10.739 -19.233 1.00 58.53 81 ASP A N 1
ATOM 589 C CA . ASP A 1 81 ? -1.786 -9.401 -19.577 1.00 58.53 81 ASP A CA 1
ATOM 590 C C . ASP A 1 81 ? -0.569 -9.090 -18.698 1.00 58.53 81 ASP A C 1
ATOM 592 O O . ASP A 1 81 ? -0.680 -8.892 -17.485 1.00 58.53 81 ASP A O 1
ATOM 596 N N . ASN A 1 82 ? 0.627 -9.145 -19.284 1.00 50.66 82 ASN A N 1
ATOM 597 C CA . ASN A 1 82 ? 1.860 -8.774 -18.603 1.00 50.66 82 ASN A CA 1
ATOM 598 C C . ASN A 1 82 ? 1.819 -7.280 -18.259 1.00 50.66 82 ASN A C 1
ATOM 600 O O . ASN A 1 82 ? 1.444 -6.455 -19.093 1.00 50.66 82 ASN A O 1
ATOM 604 N N . LEU A 1 83 ? 2.275 -6.926 -17.049 1.00 46.56 83 LEU A N 1
ATOM 605 C CA . LEU A 1 83 ? 2.750 -5.564 -16.795 1.00 46.56 83 LEU A CA 1
ATOM 606 C C . LEU A 1 83 ? 3.733 -5.226 -17.924 1.00 46.56 83 LEU A C 1
ATOM 608 O O . LEU A 1 83 ? 4.593 -6.070 -18.194 1.00 46.56 83 LEU A O 1
ATOM 612 N N . PRO A 1 84 ? 3.605 -4.075 -18.610 1.00 42.34 84 PRO A N 1
ATOM 613 C CA . PRO A 1 84 ? 4.558 -3.691 -19.639 1.00 42.34 84 PRO A CA 1
ATOM 614 C C . PRO A 1 84 ? 5.947 -3.684 -19.002 1.00 42.34 84 PRO A C 1
ATOM 616 O O . PRO A 1 84 ? 6.271 -2.824 -18.182 1.00 42.34 84 PRO A O 1
ATOM 619 N N . GLY A 1 85 ? 6.703 -4.740 -19.303 1.00 45.09 85 GLY A N 1
ATOM 620 C CA . GLY A 1 85 ? 8.045 -4.946 -18.800 1.00 45.09 85 GLY A CA 1
ATOM 621 C C . GLY A 1 85 ? 8.979 -3.911 -19.401 1.00 45.09 85 GLY A C 1
ATOM 622 O O . GLY A 1 85 ? 8.680 -3.328 -20.445 1.00 45.09 85 GLY A O 1
ATOM 623 N N . ALA A 1 86 ? 10.097 -3.699 -18.711 1.00 46.16 86 ALA A N 1
ATOM 624 C CA . ALA A 1 86 ? 11.184 -2.824 -19.118 1.00 46.16 86 ALA A CA 1
ATOM 625 C C . ALA A 1 86 ? 11.407 -2.841 -20.640 1.00 46.16 86 ALA A C 1
ATOM 627 O O . ALA A 1 86 ? 11.501 -3.907 -21.255 1.00 46.16 86 ALA A O 1
ATOM 628 N N . GLU A 1 87 ? 11.482 -1.644 -21.226 1.00 47.19 87 GLU A N 1
ATOM 629 C CA . GLU A 1 87 ? 11.695 -1.440 -22.658 1.00 47.19 87 GLU A CA 1
ATOM 630 C C . GLU A 1 87 ? 12.804 -2.367 -23.198 1.00 47.19 87 GLU A C 1
ATOM 632 O O . GLU A 1 87 ? 13.932 -2.344 -22.682 1.00 47.19 87 GLU A O 1
ATOM 637 N N . PRO A 1 88 ? 12.523 -3.199 -24.220 1.00 51.81 88 PRO A N 1
ATOM 638 C CA . PRO A 1 88 ? 13.521 -4.111 -24.754 1.00 51.81 88 PRO A CA 1
ATOM 639 C C . PRO A 1 88 ? 14.681 -3.330 -25.385 1.00 51.81 88 PRO A C 1
ATOM 641 O O . PRO A 1 88 ? 14.484 -2.530 -26.295 1.00 51.81 88 PRO A O 1
ATOM 644 N N . GLY A 1 89 ? 15.906 -3.597 -24.919 1.00 63.03 89 GLY A N 1
ATOM 645 C CA . GLY A 1 89 ? 17.144 -3.061 -25.507 1.00 63.03 89 GLY A CA 1
ATOM 646 C C . GLY A 1 89 ? 18.006 -2.190 -24.589 1.00 63.03 89 GLY A C 1
ATOM 647 O O . GLY A 1 89 ? 19.092 -1.786 -24.999 1.00 63.03 89 GLY A O 1
ATOM 648 N N . MET A 1 90 ? 17.579 -1.923 -23.351 1.00 71.69 90 MET A N 1
ATOM 649 C CA . MET A 1 90 ? 18.359 -1.123 -22.401 1.00 71.69 90 MET A CA 1
ATOM 650 C C . MET A 1 90 ? 19.465 -1.949 -21.725 1.00 71.69 90 MET A C 1
ATOM 652 O O . MET A 1 90 ? 19.214 -3.013 -21.159 1.00 71.69 90 MET A O 1
ATOM 656 N N . GLY A 1 91 ? 20.709 -1.463 -21.757 1.00 81.75 91 GLY A N 1
ATOM 657 C CA . GLY A 1 91 ? 21.823 -2.123 -21.072 1.00 81.75 91 GLY A CA 1
ATOM 658 C C . GLY A 1 91 ? 21.683 -2.055 -19.545 1.00 81.75 91 GLY A C 1
ATOM 659 O O . GLY A 1 91 ? 21.194 -1.067 -19.004 1.00 81.75 91 GLY A O 1
ATOM 660 N N . ALA A 1 92 ? 22.183 -3.063 -18.820 1.00 82.06 92 ALA A N 1
ATOM 661 C CA . ALA A 1 92 ? 22.040 -3.146 -17.357 1.00 82.06 92 ALA A CA 1
ATOM 662 C C . ALA A 1 92 ? 22.579 -1.914 -16.596 1.00 82.06 92 ALA A C 1
ATOM 664 O O . ALA A 1 92 ? 22.074 -1.567 -15.531 1.00 82.06 92 ALA A O 1
ATOM 665 N N . ALA A 1 93 ? 23.610 -1.246 -17.122 1.00 83.81 93 ALA A N 1
ATOM 666 C CA . ALA A 1 93 ? 24.138 -0.014 -16.533 1.00 83.81 93 ALA A CA 1
ATOM 667 C C . ALA A 1 93 ? 23.191 1.183 -16.717 1.00 83.81 93 ALA A C 1
ATOM 669 O O . ALA A 1 93 ? 23.015 1.969 -15.789 1.00 83.81 93 ALA A O 1
ATOM 670 N N . GLU A 1 94 ? 22.560 1.296 -17.886 1.00 86.88 94 GLU A N 1
ATOM 671 C CA . GLU A 1 94 ? 21.583 2.346 -18.174 1.00 86.88 94 GLU A CA 1
ATOM 672 C C . GLU A 1 94 ? 20.304 2.143 -17.354 1.00 86.88 94 GLU A C 1
ATOM 674 O O . GLU A 1 94 ? 19.805 3.102 -16.768 1.00 86.88 94 GLU A O 1
ATOM 679 N N . LEU A 1 95 ? 19.844 0.893 -17.218 1.00 87.12 95 LEU A N 1
ATOM 680 C CA . LEU A 1 95 ? 18.704 0.538 -16.369 1.00 87.12 95 LEU A CA 1
ATOM 681 C C . LEU A 1 95 ? 18.927 0.987 -14.918 1.00 87.12 95 LEU A C 1
ATOM 683 O O . LEU A 1 95 ? 18.090 1.686 -14.354 1.00 87.12 95 LEU A O 1
ATOM 687 N N . ARG A 1 96 ? 20.089 0.656 -14.334 1.00 88.75 96 ARG A N 1
ATOM 688 C CA . ARG A 1 96 ? 20.442 1.077 -12.967 1.00 88.75 96 ARG A CA 1
ATOM 689 C C . ARG A 1 96 ? 20.504 2.594 -12.818 1.00 88.75 96 ARG A C 1
ATOM 691 O O . ARG A 1 96 ? 20.077 3.119 -11.796 1.00 88.75 96 ARG A O 1
ATOM 698 N N . MET A 1 97 ? 21.042 3.295 -13.816 1.00 92.56 97 MET A N 1
ATOM 699 C CA . MET A 1 97 ? 21.132 4.754 -13.786 1.00 92.56 97 MET A CA 1
ATOM 700 C C . MET A 1 97 ? 19.745 5.402 -13.836 1.00 92.56 97 MET A C 1
ATOM 702 O O . MET A 1 97 ? 19.478 6.294 -13.036 1.00 92.56 97 MET A O 1
ATOM 706 N N . LYS A 1 98 ? 18.850 4.932 -14.716 1.00 93.75 98 LYS A N 1
ATOM 707 C CA . LYS A 1 98 ? 17.467 5.432 -14.787 1.00 93.75 98 LYS A CA 1
ATOM 708 C C . LYS A 1 98 ? 16.673 5.101 -13.531 1.00 93.75 98 LYS A C 1
ATOM 710 O O . LYS A 1 98 ? 15.997 5.977 -13.007 1.00 93.75 98 LYS A O 1
ATOM 715 N N . LEU A 1 99 ? 16.804 3.879 -13.013 1.00 92.94 99 LEU A N 1
ATOM 716 C CA . LEU A 1 99 ? 16.199 3.483 -11.742 1.00 92.94 99 LEU A CA 1
ATOM 717 C C . LEU A 1 99 ? 16.622 4.439 -10.620 1.00 92.94 99 LEU A C 1
ATOM 719 O O . LEU A 1 99 ? 15.778 4.991 -9.917 1.00 92.94 99 LEU A O 1
ATOM 723 N N . HIS A 1 100 ? 17.929 4.683 -10.493 1.00 94.00 100 HIS A N 1
ATOM 724 C CA . HIS A 1 100 ? 18.458 5.616 -9.507 1.00 94.00 100 HIS A CA 1
ATOM 725 C C . HIS A 1 100 ? 17.921 7.040 -9.709 1.00 94.00 100 HIS A C 1
ATOM 727 O O . HIS A 1 100 ? 17.493 7.660 -8.737 1.00 94.00 100 HIS A O 1
ATOM 733 N N . ASP A 1 101 ? 17.908 7.550 -10.943 1.00 96.50 101 ASP A N 1
ATOM 734 C CA . ASP A 1 101 ? 17.412 8.896 -11.251 1.00 96.50 101 ASP A CA 1
ATOM 735 C C . ASP A 1 101 ? 15.938 9.066 -10.862 1.00 96.50 101 ASP A C 1
ATOM 737 O O . ASP A 1 101 ? 15.596 10.007 -10.146 1.00 96.50 101 ASP A O 1
ATOM 741 N N . HIS A 1 102 ? 15.081 8.111 -11.229 1.00 97.44 102 HIS A N 1
ATOM 742 C CA . HIS A 1 102 ? 13.674 8.113 -10.839 1.00 97.44 102 HIS A CA 1
ATOM 743 C C . HIS A 1 102 ? 13.495 8.143 -9.315 1.00 97.44 102 HIS A C 1
ATOM 745 O O . HIS A 1 102 ? 12.749 8.978 -8.799 1.00 97.44 102 HIS A O 1
ATOM 751 N N . ILE A 1 103 ? 14.231 7.311 -8.571 1.00 97.12 103 ILE A N 1
ATOM 752 C CA . ILE A 1 103 ? 14.169 7.295 -7.100 1.00 97.12 103 ILE A CA 1
ATOM 753 C C . ILE A 1 103 ? 14.617 8.647 -6.517 1.00 97.12 103 ILE A C 1
ATOM 755 O O . ILE A 1 103 ? 13.925 9.224 -5.676 1.00 97.12 103 ILE A O 1
ATOM 759 N N . GLN A 1 104 ? 15.742 9.208 -6.974 1.00 97.56 104 GLN A N 1
ATOM 760 C CA . GLN A 1 104 ? 16.231 10.501 -6.472 1.00 97.56 104 GLN A CA 1
ATOM 761 C C . GLN A 1 104 ? 15.286 11.659 -6.823 1.00 97.56 104 GLN A C 1
ATOM 763 O O . GLN A 1 104 ? 15.055 12.562 -6.008 1.00 97.56 104 GLN A O 1
ATOM 768 N N . ASN A 1 105 ? 14.695 11.630 -8.019 1.00 97.81 105 ASN A N 1
ATOM 769 C CA . ASN A 1 105 ? 13.689 12.594 -8.449 1.00 97.81 105 ASN A CA 1
ATOM 770 C C . ASN A 1 105 ? 12.451 12.530 -7.561 1.00 97.81 105 ASN A C 1
ATOM 772 O O . ASN A 1 105 ? 11.991 13.579 -7.100 1.00 97.81 105 ASN A O 1
ATOM 776 N N . ALA A 1 106 ? 11.963 11.325 -7.266 1.00 97.69 106 ALA A N 1
ATOM 777 C CA . ALA A 1 106 ? 10.836 11.116 -6.372 1.00 97.69 106 ALA A CA 1
ATOM 778 C C . ALA A 1 106 ? 11.094 11.698 -4.981 1.00 97.69 106 ALA A C 1
ATOM 780 O O . ALA A 1 106 ? 10.298 12.497 -4.489 1.00 97.69 106 ALA A O 1
ATOM 781 N N . ILE A 1 107 ? 12.247 11.387 -4.380 1.00 96.19 107 ILE A N 1
ATOM 782 C CA . ILE A 1 107 ? 12.639 11.904 -3.061 1.00 96.19 107 ILE A CA 1
ATOM 783 C C . ILE A 1 107 ? 12.642 13.441 -3.065 1.00 96.19 107 ILE A C 1
ATOM 785 O O . ILE A 1 107 ? 12.073 14.081 -2.177 1.00 96.19 107 ILE A O 1
ATOM 789 N N . ARG A 1 108 ? 13.225 14.062 -4.095 1.00 97.88 108 ARG A N 1
ATOM 790 C CA . ARG A 1 108 ? 13.262 15.525 -4.237 1.00 97.88 108 ARG A CA 1
ATOM 791 C C . ARG A 1 108 ? 11.871 16.143 -4.408 1.00 97.88 108 ARG A C 1
ATOM 793 O O . ARG A 1 108 ? 11.603 17.196 -3.829 1.00 97.88 108 ARG A O 1
ATOM 800 N N . LEU A 1 109 ? 11.002 15.532 -5.212 1.00 98.38 109 LEU A N 1
ATOM 801 C CA . LEU A 1 109 ? 9.624 15.986 -5.427 1.00 98.38 109 LEU A CA 1
ATOM 802 C C . LEU A 1 109 ? 8.794 15.863 -4.144 1.00 98.38 109 LEU A C 1
ATOM 804 O O . LEU A 1 109 ? 8.089 16.806 -3.776 1.00 98.38 109 LEU A O 1
ATOM 808 N N . ARG A 1 110 ? 8.971 14.764 -3.408 1.00 96.75 110 ARG A N 1
ATOM 809 C CA . ARG A 1 110 ? 8.354 14.497 -2.106 1.00 96.75 110 ARG A CA 1
ATOM 810 C C . ARG A 1 110 ? 8.691 15.572 -1.077 1.00 96.75 110 ARG A C 1
ATOM 812 O O . ARG A 1 110 ? 7.781 16.125 -0.467 1.00 96.75 110 ARG A O 1
ATOM 819 N N . TYR A 1 111 ? 9.962 15.966 -0.956 1.00 94.19 111 TYR A N 1
ATOM 820 C CA . TYR A 1 111 ? 10.365 17.074 -0.072 1.00 94.19 111 TYR A CA 1
ATOM 821 C C . TYR A 1 111 ? 9.796 18.440 -0.481 1.00 94.19 111 TYR A C 1
ATOM 823 O O . TYR A 1 111 ? 9.702 19.341 0.350 1.00 94.19 111 TYR A O 1
ATOM 831 N N . ARG A 1 112 ? 9.390 18.605 -1.744 1.00 96.75 112 ARG A N 1
ATOM 832 C CA . ARG A 1 112 ? 8.695 19.804 -2.239 1.00 96.75 112 ARG A CA 1
ATOM 833 C C . ARG A 1 112 ? 7.171 19.713 -2.108 1.00 96.75 112 ARG A C 1
ATOM 835 O O . ARG A 1 112 ? 6.483 20.622 -2.560 1.00 96.75 112 ARG A O 1
ATOM 842 N N . GLY A 1 113 ? 6.640 18.628 -1.539 1.00 94.94 113 GLY A N 1
ATOM 843 C CA . GLY A 1 113 ? 5.200 18.383 -1.431 1.00 94.94 113 GLY A CA 1
ATOM 844 C C . GLY A 1 113 ? 4.517 18.037 -2.759 1.00 94.94 113 GLY A C 1
ATOM 845 O O . GLY A 1 113 ? 3.292 18.034 -2.824 1.00 94.94 113 GLY A O 1
ATOM 846 N N . ARG A 1 114 ? 5.277 17.739 -3.822 1.00 97.88 114 ARG A N 1
ATOM 847 C CA . ARG A 1 114 ? 4.745 17.330 -5.135 1.00 97.88 114 ARG A CA 1
ATOM 848 C C . ARG A 1 114 ? 4.515 15.818 -5.139 1.00 97.88 114 ARG A C 1
ATOM 850 O O . ARG A 1 114 ? 5.270 15.070 -5.752 1.00 97.88 114 ARG A O 1
ATOM 857 N N . ILE A 1 115 ? 3.519 15.388 -4.368 1.00 97.50 115 ILE A N 1
ATOM 858 C CA . ILE A 1 115 ? 3.299 13.982 -3.998 1.00 97.50 115 ILE A CA 1
ATOM 859 C C . ILE A 1 115 ? 2.969 13.104 -5.203 1.00 97.50 115 ILE A C 1
ATOM 861 O O . ILE A 1 115 ? 3.632 12.091 -5.393 1.00 97.50 115 ILE A O 1
ATOM 865 N N . ASP A 1 116 ? 2.003 13.495 -6.035 1.00 94.50 116 ASP A N 1
ATOM 866 C CA . ASP A 1 116 ? 1.597 12.659 -7.174 1.00 94.50 116 ASP A CA 1
ATOM 867 C C . ASP A 1 116 ? 2.721 12.533 -8.212 1.00 94.50 116 ASP A C 1
ATOM 869 O O . ASP A 1 116 ? 2.958 11.460 -8.751 1.00 94.50 116 ASP A O 1
ATOM 873 N N . GLU A 1 117 ? 3.503 13.593 -8.422 1.00 97.44 117 GLU A N 1
ATOM 874 C CA . GLU A 1 117 ? 4.662 13.537 -9.319 1.00 97.44 117 GLU A CA 1
ATOM 875 C C . GLU A 1 117 ? 5.794 12.673 -8.758 1.00 97.44 117 GLU A C 1
ATOM 877 O O . GLU A 1 117 ? 6.477 11.981 -9.511 1.00 97.44 117 GLU A O 1
ATOM 882 N N . ALA A 1 118 ? 5.999 12.690 -7.438 1.00 98.06 118 ALA A N 1
ATOM 883 C CA . ALA A 1 118 ? 6.930 11.775 -6.790 1.00 98.06 118 ALA A CA 1
ATOM 884 C C . ALA A 1 118 ? 6.472 10.316 -6.942 1.00 98.06 118 ALA A C 1
ATOM 886 O O . ALA A 1 118 ? 7.296 9.443 -7.210 1.00 98.06 118 ALA A O 1
ATOM 887 N N . ALA A 1 119 ? 5.166 10.063 -6.822 1.00 96.31 119 ALA A N 1
ATOM 888 C CA . ALA A 1 119 ? 4.593 8.741 -7.027 1.00 96.31 119 ALA A CA 1
ATOM 889 C C . ALA A 1 119 ? 4.759 8.259 -8.476 1.00 96.31 119 ALA A C 1
ATOM 891 O O . ALA A 1 119 ? 5.137 7.111 -8.683 1.00 96.31 119 ALA A O 1
ATOM 892 N N . GLU A 1 120 ? 4.571 9.127 -9.476 1.00 95.56 120 GLU A N 1
ATOM 893 C CA . GLU A 1 120 ? 4.839 8.776 -10.879 1.00 95.56 120 GLU A CA 1
ATOM 894 C C . GLU A 1 120 ? 6.299 8.375 -11.106 1.00 95.56 120 GLU A C 1
ATOM 896 O O . GLU A 1 120 ? 6.561 7.341 -11.714 1.00 95.56 120 GLU A O 1
ATOM 901 N N . GLN A 1 121 ? 7.259 9.110 -10.535 1.00 97.75 121 GLN A N 1
ATOM 902 C CA . GLN A 1 121 ? 8.672 8.728 -10.629 1.00 97.75 121 GLN A CA 1
ATOM 903 C C . GLN A 1 121 ? 8.946 7.348 -10.011 1.00 97.75 121 GLN A C 1
ATOM 905 O O . GLN A 1 121 ? 9.687 6.551 -10.581 1.00 97.75 121 GLN A O 1
ATOM 910 N N . LEU A 1 122 ? 8.326 7.018 -8.878 1.00 96.75 122 LEU A N 1
ATOM 911 C CA . LEU A 1 122 ? 8.484 5.691 -8.273 1.00 96.75 122 LEU A CA 1
ATOM 912 C C . LEU A 1 122 ? 7.757 4.588 -9.058 1.00 96.75 122 LEU A C 1
ATOM 914 O O . LEU A 1 122 ? 8.235 3.457 -9.102 1.00 96.75 122 LEU A O 1
ATOM 918 N N . ARG A 1 123 ? 6.641 4.896 -9.727 1.00 94.12 123 ARG A N 1
ATOM 919 C CA . ARG A 1 123 ? 5.974 3.961 -10.648 1.00 94.12 123 ARG A CA 1
ATOM 920 C C . ARG A 1 123 ? 6.833 3.680 -11.872 1.00 94.12 123 ARG A C 1
ATOM 922 O O . ARG A 1 123 ? 6.917 2.526 -12.282 1.00 94.12 123 ARG A O 1
ATOM 929 N N . ASP A 1 124 ? 7.494 4.698 -12.421 1.00 92.56 124 ASP A N 1
ATOM 930 C CA . ASP A 1 124 ? 8.476 4.531 -13.493 1.00 92.5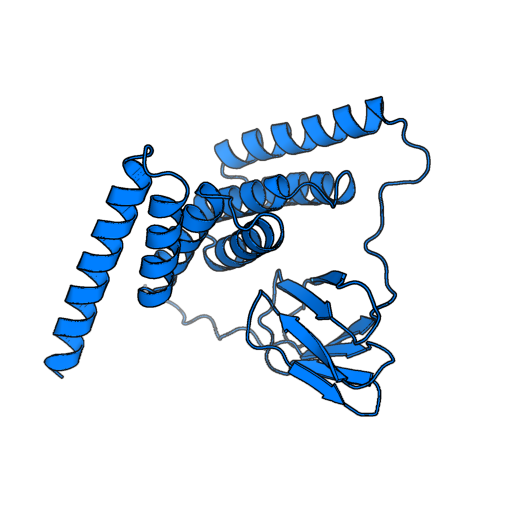6 124 ASP A CA 1
ATOM 931 C C . ASP A 1 124 ? 9.633 3.637 -13.025 1.00 92.56 124 ASP A C 1
ATOM 933 O O . ASP A 1 124 ? 9.939 2.644 -13.684 1.00 92.56 124 ASP A O 1
ATOM 937 N N . ALA A 1 125 ? 10.199 3.908 -11.842 1.00 94.12 125 ALA A N 1
ATOM 938 C CA . ALA A 1 125 ? 11.213 3.055 -11.215 1.00 94.12 125 ALA A CA 1
ATOM 939 C C . ALA A 1 125 ? 10.743 1.595 -11.085 1.00 94.12 125 ALA A C 1
ATOM 941 O O . ALA A 1 125 ? 11.481 0.679 -11.443 1.00 94.12 125 ALA A O 1
ATOM 942 N N . ARG A 1 126 ? 9.493 1.368 -10.662 1.00 91.56 126 ARG A N 1
ATOM 943 C CA . ARG A 1 126 ? 8.910 0.024 -10.513 1.00 91.56 126 ARG A CA 1
ATOM 944 C C . ARG A 1 126 ? 8.753 -0.704 -11.845 1.00 91.56 126 ARG A C 1
ATOM 946 O O . ARG A 1 126 ? 8.847 -1.923 -11.884 1.00 91.56 126 ARG A O 1
ATOM 953 N N . ARG A 1 127 ? 8.529 0.006 -12.955 1.00 88.25 127 ARG A N 1
ATOM 954 C CA . ARG A 1 127 ? 8.522 -0.620 -14.293 1.00 88.25 127 ARG A CA 1
ATOM 955 C C . ARG A 1 127 ? 9.924 -1.061 -14.727 1.00 88.25 127 ARG A C 1
ATOM 957 O O . ARG A 1 127 ? 10.043 -2.023 -15.482 1.00 88.25 127 ARG A O 1
ATOM 964 N N . LEU A 1 128 ? 10.967 -0.370 -14.261 1.00 88.94 128 LEU A N 1
ATOM 965 C CA . LEU A 1 128 ? 12.364 -0.718 -14.544 1.00 88.94 128 LEU A CA 1
ATOM 966 C C . LEU A 1 128 ? 12.873 -1.868 -13.669 1.00 88.94 128 LEU A C 1
ATOM 968 O O . LEU A 1 128 ? 13.674 -2.669 -14.146 1.00 88.94 128 LEU A O 1
ATOM 972 N N . ASP A 1 129 ? 12.411 -1.951 -12.421 1.00 87.56 129 ASP A N 1
ATOM 973 C CA . ASP A 1 129 ? 12.786 -3.001 -11.471 1.00 87.56 129 ASP A CA 1
ATOM 974 C C . ASP A 1 129 ? 11.559 -3.520 -10.693 1.00 87.56 129 ASP A C 1
ATOM 976 O O . ASP A 1 129 ? 11.329 -3.124 -9.548 1.00 87.56 129 ASP A O 1
ATOM 980 N N . PRO A 1 130 ? 10.730 -4.383 -11.316 1.00 83.69 130 PRO A N 1
ATOM 981 C CA . PRO A 1 130 ? 9.475 -4.846 -10.717 1.00 83.69 130 PRO A CA 1
ATOM 982 C C . PRO A 1 130 ? 9.637 -5.722 -9.472 1.00 83.69 130 PRO A C 1
ATOM 984 O O . PRO A 1 130 ? 8.677 -5.889 -8.729 1.00 83.69 130 PRO A O 1
ATOM 987 N N . GLU A 1 131 ? 10.822 -6.299 -9.256 1.00 84.81 131 GLU A N 1
ATOM 988 C CA . GLU A 1 131 ? 11.098 -7.191 -8.122 1.00 84.81 131 GLU A CA 1
ATOM 989 C C . GLU A 1 131 ? 11.646 -6.426 -6.904 1.00 84.81 131 GLU A C 1
ATOM 991 O O . GLU A 1 131 ? 11.877 -7.015 -5.849 1.00 84.81 131 GLU A O 1
ATOM 996 N N . ASN A 1 132 ? 11.868 -5.116 -7.034 1.00 88.81 132 ASN A N 1
ATOM 997 C CA . ASN A 1 132 ? 12.381 -4.283 -5.958 1.00 88.81 132 ASN A CA 1
ATOM 998 C C . ASN A 1 132 ? 11.253 -3.816 -5.031 1.00 88.81 132 ASN A C 1
ATOM 1000 O O . ASN A 1 132 ? 10.580 -2.811 -5.282 1.00 88.81 132 ASN A O 1
ATOM 1004 N N . SER A 1 133 ? 11.079 -4.546 -3.929 1.00 87.75 133 SER A N 1
ATOM 1005 C CA . SER A 1 133 ? 10.066 -4.277 -2.905 1.00 87.75 133 SER A CA 1
ATOM 1006 C C . SER A 1 133 ? 10.220 -2.913 -2.227 1.00 87.75 133 SER A C 1
ATOM 1008 O O . SER A 1 133 ? 9.213 -2.326 -1.826 1.00 87.75 133 SER A O 1
ATOM 1010 N N . ASP A 1 134 ? 11.435 -2.351 -2.163 1.00 93.56 134 ASP A N 1
ATOM 1011 C CA . ASP A 1 134 ? 11.668 -1.029 -1.568 1.00 93.56 134 ASP A CA 1
ATOM 1012 C C . ASP A 1 134 ? 10.884 0.071 -2.289 1.00 93.56 134 ASP A C 1
ATOM 1014 O O . ASP A 1 134 ? 10.520 1.078 -1.683 1.00 93.56 134 ASP A O 1
ATOM 1018 N N . LEU A 1 135 ? 10.581 -0.107 -3.578 1.00 95.50 135 LEU A N 1
ATOM 1019 C CA . LEU A 1 135 ? 9.823 0.876 -4.352 1.00 95.50 135 LEU A CA 1
ATOM 1020 C C . LEU A 1 135 ? 8.381 1.015 -3.856 1.00 95.50 135 LEU A C 1
ATOM 1022 O O . LEU A 1 135 ? 7.846 2.126 -3.853 1.00 95.50 135 LEU A O 1
ATOM 1026 N N . HIS A 1 136 ? 7.774 -0.074 -3.379 1.00 96.06 136 HIS A N 1
ATOM 1027 C CA . HIS A 1 136 ? 6.467 -0.029 -2.723 1.00 96.06 136 HIS A CA 1
ATOM 1028 C C . HIS A 1 136 ? 6.548 0.716 -1.390 1.00 96.06 136 HIS A C 1
ATOM 1030 O O . HIS A 1 136 ? 5.736 1.603 -1.122 1.00 96.06 136 HIS A O 1
ATOM 1036 N N . ARG A 1 137 ? 7.584 0.457 -0.583 1.00 97.50 137 ARG A N 1
ATOM 1037 C CA . ARG A 1 137 ? 7.803 1.199 0.667 1.00 97.50 137 ARG A CA 1
ATOM 1038 C C . ARG A 1 137 ? 8.007 2.694 0.405 1.00 97.50 137 ARG A C 1
ATOM 1040 O O . ARG A 1 137 ? 7.371 3.522 1.058 1.00 97.50 137 ARG A O 1
ATOM 1047 N N . GLU A 1 138 ? 8.813 3.072 -0.587 1.00 97.75 138 GLU A N 1
ATOM 1048 C CA . GLU A 1 138 ? 9.022 4.478 -0.957 1.00 97.75 138 GLU A CA 1
ATOM 1049 C C . GLU A 1 138 ? 7.740 5.150 -1.478 1.00 97.75 138 GLU A C 1
ATOM 1051 O O . GLU A 1 138 ? 7.494 6.323 -1.162 1.00 97.75 138 GLU A O 1
ATOM 1056 N N . LEU A 1 139 ? 6.893 4.434 -2.230 1.00 97.25 139 LEU A N 1
ATOM 1057 C CA . LEU A 1 139 ? 5.562 4.914 -2.627 1.00 97.25 139 LEU A CA 1
ATOM 1058 C C . LEU A 1 139 ? 4.683 5.135 -1.393 1.00 97.25 139 LEU A C 1
ATOM 1060 O O . LEU A 1 139 ? 4.108 6.214 -1.227 1.00 97.25 139 LEU A O 1
ATOM 1064 N N . GLY A 1 140 ? 4.657 4.166 -0.478 1.00 97.81 140 GLY A N 1
ATOM 1065 C CA . GLY A 1 140 ? 3.956 4.259 0.797 1.00 97.81 140 GLY A CA 1
ATOM 1066 C C . GLY A 1 140 ? 4.381 5.486 1.608 1.00 97.81 140 GLY A C 1
ATOM 1067 O O . GLY A 1 140 ? 3.530 6.277 2.013 1.00 97.81 140 GLY A O 1
ATOM 1068 N N . ILE A 1 141 ? 5.688 5.713 1.784 1.00 98.12 141 ILE A N 1
ATOM 1069 C CA . ILE A 1 141 ? 6.239 6.887 2.489 1.00 98.12 141 ILE A CA 1
ATOM 1070 C C . ILE A 1 141 ? 5.822 8.188 1.792 1.00 98.12 141 ILE A C 1
ATOM 1072 O O . ILE A 1 141 ? 5.464 9.173 2.446 1.00 98.12 141 ILE A O 1
ATOM 1076 N N . THR A 1 142 ? 5.838 8.200 0.460 1.00 98.25 142 THR A N 1
ATOM 1077 C CA . THR A 1 142 ? 5.409 9.346 -0.351 1.00 98.25 142 THR A CA 1
ATOM 1078 C C . THR A 1 142 ? 3.951 9.701 -0.083 1.00 98.25 142 THR A C 1
ATOM 1080 O O . THR A 1 142 ? 3.644 10.862 0.201 1.00 98.25 142 THR A O 1
ATOM 1083 N N . PHE A 1 143 ? 3.063 8.711 -0.060 1.00 98.31 143 PHE A N 1
ATOM 1084 C CA . PHE A 1 143 ? 1.654 8.921 0.255 1.00 98.31 143 PHE A CA 1
ATOM 1085 C C . PHE A 1 143 ? 1.408 9.273 1.726 1.00 98.31 143 PHE A C 1
ATOM 1087 O O . PHE A 1 143 ? 0.577 10.140 2.002 1.00 98.31 143 PHE A O 1
ATOM 1094 N N . LEU A 1 144 ? 2.173 8.712 2.671 1.00 98.25 144 LEU A N 1
ATOM 1095 C CA . LEU A 1 144 ? 2.120 9.110 4.082 1.00 98.25 144 LEU A CA 1
ATOM 1096 C C . LEU A 1 144 ? 2.435 10.601 4.262 1.00 98.25 144 LEU A C 1
ATOM 1098 O O . LEU A 1 144 ? 1.711 11.308 4.966 1.00 98.25 144 LEU A O 1
ATOM 1102 N N . LEU A 1 145 ? 3.473 11.108 3.591 1.00 97.38 145 LEU A N 1
ATOM 1103 C CA . LEU A 1 145 ? 3.814 12.534 3.619 1.00 97.38 145 LEU A CA 1
ATOM 1104 C C . LEU A 1 145 ? 2.741 13.399 2.947 1.00 97.38 145 LEU A C 1
ATOM 1106 O O . LEU A 1 145 ? 2.441 14.494 3.427 1.00 97.38 145 LEU A O 1
ATOM 1110 N N . GLY A 1 146 ? 2.116 12.881 1.890 1.00 97.06 146 GLY A N 1
ATOM 1111 C CA . GLY A 1 146 ? 0.961 13.497 1.240 1.00 97.06 146 GLY A CA 1
ATOM 1112 C C . GLY A 1 146 ? -0.354 13.392 2.004 1.00 97.06 146 GLY A C 1
ATOM 1113 O O . GLY A 1 146 ? -1.343 13.978 1.572 1.00 97.06 146 GLY A O 1
ATOM 1114 N N . LYS A 1 147 ? -0.373 12.691 3.144 1.00 97.38 147 LYS A N 1
ATOM 1115 C CA . LYS A 1 147 ? -1.577 12.390 3.931 1.00 97.38 147 LYS A CA 1
ATOM 1116 C C . LYS A 1 147 ? -2.625 11.573 3.177 1.00 97.38 147 LYS A C 1
ATOM 1118 O O . LYS A 1 147 ? -3.794 11.561 3.566 1.00 97.38 147 LYS A O 1
ATOM 1123 N N . ASP A 1 148 ? -2.207 10.868 2.133 1.00 96.94 148 ASP A N 1
ATOM 1124 C CA . ASP A 1 148 ? -3.048 9.917 1.426 1.00 96.94 148 ASP A CA 1
ATOM 1125 C C . ASP A 1 148 ? -2.935 8.544 2.083 1.00 96.94 148 ASP A C 1
ATOM 1127 O O . ASP A 1 148 ? -2.194 7.654 1.669 1.00 96.94 148 ASP A O 1
ATOM 1131 N N . TRP A 1 149 ? -3.659 8.394 3.186 1.00 97.56 149 TRP A N 1
ATOM 1132 C CA . TRP A 1 149 ? -3.581 7.204 4.027 1.00 97.56 149 TRP A CA 1
ATOM 1133 C C . TRP A 1 149 ? -4.077 5.943 3.316 1.00 97.56 149 TRP A C 1
ATOM 1135 O O . TRP A 1 149 ? -3.634 4.847 3.650 1.00 97.56 149 TRP A O 1
ATOM 1145 N N . LYS A 1 150 ? -4.989 6.085 2.343 1.00 95.50 150 LYS A N 1
ATOM 1146 C CA . LYS A 1 150 ? -5.528 4.954 1.582 1.00 95.50 150 LYS A CA 1
ATOM 1147 C C . LYS A 1 150 ? -4.465 4.385 0.649 1.00 95.50 150 LYS A C 1
ATOM 1149 O O . LYS A 1 150 ? -4.154 3.203 0.772 1.00 95.50 150 LYS A O 1
ATOM 1154 N N . ARG A 1 151 ? -3.859 5.223 -0.202 1.00 95.69 151 ARG A N 1
ATOM 1155 C CA . ARG A 1 151 ? -2.774 4.788 -1.097 1.00 95.69 151 ARG A CA 1
ATOM 1156 C C . ARG A 1 151 ? -1.546 4.330 -0.313 1.00 95.69 151 ARG A C 1
ATOM 1158 O O . ARG A 1 151 ? -0.963 3.304 -0.639 1.00 95.69 151 ARG A O 1
ATOM 1165 N N . ALA A 1 152 ? -1.215 5.011 0.787 1.00 98.19 152 ALA A N 1
ATOM 1166 C CA . ALA A 1 152 ? -0.131 4.584 1.668 1.00 98.19 152 ALA A CA 1
ATOM 1167 C C . ALA A 1 152 ? -0.344 3.174 2.232 1.00 98.19 152 ALA A C 1
ATOM 1169 O O . ALA A 1 152 ? 0.575 2.365 2.206 1.00 98.19 152 ALA A O 1
ATOM 1170 N N . ARG A 1 153 ? -1.552 2.865 2.725 1.00 97.69 153 ARG A N 1
ATOM 1171 C CA . ARG A 1 153 ? -1.884 1.528 3.238 1.00 97.69 153 ARG A CA 1
ATOM 1172 C C . ARG A 1 153 ? -1.653 0.455 2.173 1.00 97.69 153 ARG A C 1
ATOM 1174 O O . ARG A 1 153 ? -1.069 -0.571 2.489 1.00 97.69 153 ARG A O 1
ATOM 1181 N N . ILE A 1 154 ? -2.126 0.696 0.952 1.00 96.00 154 ILE A N 1
ATOM 1182 C CA . ILE A 1 154 ? -2.036 -0.254 -0.164 1.00 96.00 154 ILE A CA 1
ATOM 1183 C C . ILE A 1 154 ? -0.569 -0.537 -0.508 1.00 96.00 154 ILE A C 1
ATOM 1185 O O . ILE A 1 154 ? -0.155 -1.689 -0.526 1.00 96.00 154 ILE A O 1
ATOM 1189 N N . GLU A 1 155 ? 0.246 0.502 -0.675 1.00 97.31 155 GLU A N 1
ATOM 1190 C CA . GLU A 1 155 ? 1.665 0.335 -1.017 1.00 97.31 155 GLU A CA 1
ATOM 1191 C C . GLU A 1 155 ? 2.483 -0.301 0.119 1.00 97.31 155 GLU A C 1
ATOM 1193 O O . GLU A 1 155 ? 3.371 -1.109 -0.132 1.00 97.31 155 GLU A O 1
ATOM 1198 N N . MET A 1 156 ? 2.157 -0.013 1.384 1.00 98.12 156 MET A N 1
ATOM 1199 C CA . MET A 1 156 ? 2.800 -0.691 2.518 1.00 98.12 156 MET A CA 1
ATOM 1200 C C . MET A 1 156 ? 2.437 -2.181 2.579 1.00 98.12 156 MET A C 1
ATOM 1202 O O . MET A 1 156 ? 3.285 -2.996 2.933 1.00 98.12 156 MET A O 1
ATOM 1206 N N . LEU A 1 157 ? 1.203 -2.554 2.217 1.00 96.69 157 LEU A N 1
ATOM 1207 C CA . LEU A 1 157 ? 0.802 -3.960 2.119 1.00 96.69 157 LEU A CA 1
ATOM 1208 C C . LEU A 1 157 ? 1.561 -4.687 1.005 1.00 96.69 157 LEU A C 1
ATOM 1210 O O . LEU A 1 157 ? 2.003 -5.806 1.238 1.00 96.69 157 LEU A O 1
ATOM 1214 N N . GLU A 1 158 ? 1.789 -4.054 -0.148 1.00 94.50 158 GLU A N 1
ATOM 1215 C CA . GLU A 1 158 ? 2.614 -4.640 -1.217 1.00 94.50 158 GLU A CA 1
ATOM 1216 C C . GLU A 1 158 ? 4.079 -4.813 -0.810 1.00 94.50 158 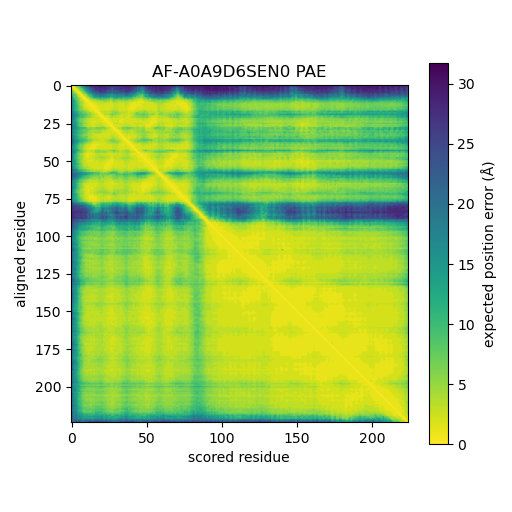GLU A C 1
ATOM 1218 O O . GLU A 1 158 ? 4.691 -5.845 -1.106 1.00 94.50 158 GLU A O 1
ATOM 1223 N N . ALA A 1 159 ? 4.638 -3.828 -0.099 1.00 95.75 159 ALA A N 1
ATOM 1224 C CA . ALA A 1 159 ? 5.985 -3.930 0.451 1.00 95.75 159 ALA A CA 1
ATOM 1225 C C . ALA A 1 159 ? 6.091 -5.139 1.395 1.00 95.75 159 ALA A C 1
ATOM 1227 O O . ALA A 1 159 ? 6.963 -5.981 1.207 1.00 95.75 159 ALA A O 1
ATOM 1228 N N . ILE A 1 160 ? 5.135 -5.296 2.320 1.00 96.25 160 ILE A N 1
ATOM 1229 C CA . ILE A 1 160 ? 5.055 -6.435 3.254 1.00 96.25 160 ILE A CA 1
ATOM 1230 C C . ILE A 1 160 ? 4.799 -7.759 2.527 1.00 96.25 160 ILE A C 1
ATOM 1232 O O . ILE A 1 160 ? 5.316 -8.802 2.926 1.00 96.25 160 ILE A O 1
ATOM 1236 N N . HIS A 1 161 ? 3.980 -7.749 1.474 1.00 91.94 161 HIS A N 1
ATOM 1237 C CA . HIS A 1 161 ? 3.703 -8.944 0.687 1.00 91.94 161 HIS A CA 1
ATOM 1238 C C . HIS A 1 161 ? 4.978 -9.483 0.028 1.00 91.94 161 HIS A C 1
ATOM 1240 O O . HIS A 1 161 ? 5.162 -10.699 -0.060 1.00 91.94 161 HIS A O 1
ATOM 1246 N N . SER A 1 162 ? 5.843 -8.569 -0.410 1.00 91.00 162 SER A N 1
ATOM 1247 C CA . SER A 1 162 ? 7.101 -8.874 -1.086 1.00 91.00 162 SER A CA 1
ATOM 1248 C C . SER A 1 162 ? 8.225 -9.200 -0.097 1.00 91.00 162 SER A C 1
ATOM 1250 O O . SER A 1 162 ? 8.935 -10.185 -0.285 1.00 91.00 162 SER A O 1
ATOM 1252 N N . ASP A 1 163 ? 8.346 -8.420 0.980 1.00 94.81 163 ASP A N 1
ATOM 1253 C CA . ASP A 1 163 ? 9.259 -8.655 2.099 1.00 94.81 163 ASP A CA 1
ATOM 1254 C C . ASP A 1 163 ? 8.500 -8.628 3.441 1.00 94.81 163 ASP A C 1
ATOM 1256 O O . ASP A 1 163 ? 8.315 -7.573 4.057 1.00 94.81 163 ASP A O 1
ATOM 1260 N N . PRO A 1 164 ? 8.106 -9.804 3.962 1.00 96.12 164 PRO A N 1
ATOM 1261 C CA . PRO A 1 164 ? 7.429 -9.913 5.253 1.00 96.12 164 PRO A CA 1
ATOM 1262 C C . PRO A 1 164 ? 8.288 -9.537 6.468 1.00 96.12 164 PRO A C 1
ATOM 1264 O O . PRO A 1 164 ? 7.797 -9.632 7.596 1.00 96.12 164 PRO A O 1
ATOM 1267 N N . THR A 1 165 ? 9.560 -9.177 6.276 1.00 97.19 165 THR A N 1
ATOM 1268 C CA . THR A 1 165 ?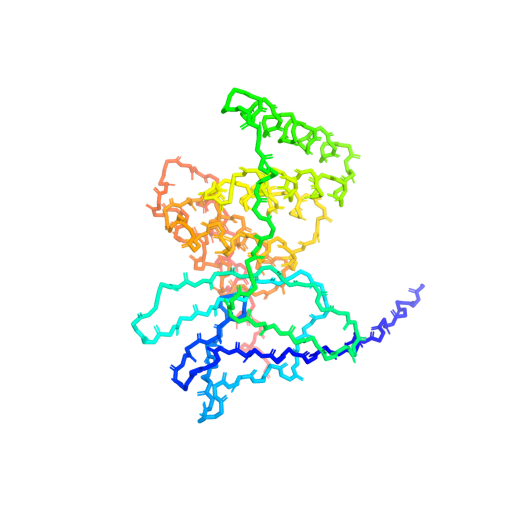 10.493 -8.772 7.335 1.00 97.19 165 THR A CA 1
ATOM 1269 C C . THR A 1 165 ? 10.800 -7.274 7.344 1.00 97.19 165 THR A C 1
ATOM 1271 O O . THR A 1 165 ? 11.536 -6.814 8.219 1.00 97.19 165 THR A O 1
ATOM 1274 N N . ASP A 1 166 ? 10.173 -6.497 6.458 1.00 97.62 166 ASP A N 1
ATOM 1275 C CA . ASP A 1 166 ? 10.329 -5.045 6.392 1.00 97.62 166 ASP A CA 1
ATOM 1276 C C . ASP A 1 166 ? 9.618 -4.343 7.567 1.00 97.62 166 ASP A C 1
ATOM 1278 O O . ASP A 1 166 ? 8.421 -4.032 7.540 1.00 97.62 166 ASP A O 1
ATOM 1282 N N . ALA A 1 167 ? 10.376 -4.090 8.637 1.00 98.06 167 ALA A N 1
ATOM 1283 C CA . ALA A 1 167 ? 9.878 -3.417 9.834 1.00 98.06 167 ALA A CA 1
ATOM 1284 C C . ALA A 1 167 ? 9.359 -1.995 9.552 1.00 98.06 167 ALA A C 1
ATOM 1286 O O . ALA A 1 167 ? 8.391 -1.559 10.186 1.00 98.06 167 ALA A O 1
ATOM 1287 N N . GLU A 1 168 ? 9.967 -1.277 8.601 1.00 98.12 168 GLU A N 1
ATOM 1288 C CA . GLU A 1 168 ? 9.557 0.082 8.243 1.00 98.12 168 GLU A CA 1
ATOM 1289 C C . GLU A 1 168 ? 8.213 0.061 7.507 1.00 98.12 168 GLU A C 1
ATOM 1291 O O . GLU A 1 168 ? 7.348 0.891 7.803 1.00 98.12 168 GLU A O 1
ATOM 1296 N N . ALA A 1 169 ? 7.980 -0.924 6.633 1.00 98.19 169 ALA A N 1
ATOM 1297 C CA . ALA A 1 169 ? 6.694 -1.103 5.966 1.00 98.19 169 ALA A CA 1
ATOM 1298 C C . ALA A 1 169 ? 5.561 -1.425 6.956 1.00 98.19 169 ALA A C 1
ATOM 1300 O O . ALA A 1 169 ? 4.492 -0.814 6.886 1.00 98.19 169 ALA A O 1
ATOM 1301 N N . TYR A 1 170 ? 5.792 -2.299 7.945 1.00 98.62 170 TYR A N 1
ATOM 1302 C CA . TYR A 1 170 ? 4.813 -2.544 9.018 1.00 98.62 170 TYR A CA 1
ATOM 1303 C C . TYR A 1 170 ? 4.521 -1.292 9.844 1.00 98.62 170 TYR A C 1
ATOM 1305 O O . TYR A 1 170 ? 3.368 -1.013 10.180 1.00 98.62 170 TYR A O 1
ATOM 1313 N N . ASN A 1 171 ? 5.548 -0.505 10.154 1.00 98.56 171 ASN A N 1
ATOM 1314 C CA . ASN A 1 171 ? 5.371 0.749 10.867 1.00 98.56 171 ASN A CA 1
ATOM 1315 C C . ASN A 1 171 ? 4.590 1.778 10.022 1.00 98.56 171 ASN A C 1
ATOM 1317 O O . ASN A 1 171 ? 3.654 2.412 10.512 1.00 98.56 171 ASN A O 1
ATOM 1321 N N . GLY A 1 172 ? 4.903 1.895 8.731 1.00 98.50 172 GLY A N 1
ATOM 1322 C CA . GLY A 1 172 ? 4.169 2.732 7.784 1.00 98.50 172 GLY A CA 1
ATOM 1323 C C . GLY A 1 172 ? 2.704 2.312 7.632 1.00 98.50 172 GLY A C 1
ATOM 1324 O O . GLY A 1 172 ? 1.811 3.166 7.660 1.00 98.50 172 GLY A O 1
ATOM 1325 N N . LEU A 1 173 ? 2.440 1.004 7.555 1.00 98.56 173 LEU A N 1
ATOM 1326 C CA . LEU A 1 173 ? 1.094 0.434 7.557 1.00 98.56 173 LEU A CA 1
ATOM 1327 C C . LEU A 1 173 ? 0.346 0.800 8.841 1.00 98.56 173 LEU A C 1
ATOM 1329 O O . LEU A 1 173 ? -0.787 1.280 8.774 1.00 98.56 173 LEU A O 1
ATOM 1333 N N . GLY A 1 174 ? 0.983 0.626 10.003 1.00 98.50 174 GLY A N 1
ATOM 1334 C CA . GLY A 1 174 ? 0.414 0.995 11.296 1.00 98.50 174 GLY A CA 1
ATOM 1335 C C . GLY A 1 174 ? -0.009 2.460 11.334 1.00 98.50 174 GLY A C 1
ATOM 1336 O O . GLY A 1 174 ? -1.143 2.772 11.704 1.00 98.50 174 GLY A O 1
ATOM 1337 N N . TYR A 1 175 ? 0.850 3.359 10.851 1.00 98.62 175 TYR A N 1
ATOM 1338 C CA . TYR A 1 175 ? 0.551 4.787 10.791 1.00 98.62 175 TYR A CA 1
ATOM 1339 C C . TYR A 1 175 ? -0.619 5.095 9.848 1.00 98.62 175 TYR A C 1
ATOM 1341 O O . TYR A 1 175 ? -1.537 5.829 10.221 1.00 98.62 175 TYR A O 1
ATOM 1349 N N . ALA A 1 176 ? -0.635 4.512 8.645 1.00 98.50 176 ALA A N 1
ATOM 1350 C CA . ALA A 1 176 ? -1.731 4.684 7.693 1.00 98.50 176 ALA A CA 1
ATOM 1351 C C . ALA A 1 176 ? -3.073 4.205 8.279 1.00 98.50 176 ALA A C 1
ATOM 1353 O O . ALA A 1 176 ? -4.068 4.934 8.242 1.00 98.50 176 ALA A O 1
ATOM 1354 N N . LEU A 1 177 ? -3.096 3.015 8.887 1.00 98.31 177 LEU A N 1
ATOM 1355 C CA . LEU A 1 177 ? -4.280 2.447 9.538 1.00 98.31 177 LEU A CA 1
ATOM 1356 C C . LEU A 1 177 ? -4.761 3.313 10.708 1.00 98.31 177 LEU A C 1
ATOM 1358 O O . LEU A 1 177 ? -5.962 3.557 10.841 1.00 98.31 177 LEU A O 1
ATOM 1362 N N . GLU A 1 178 ? -3.842 3.843 11.517 1.00 97.69 178 GLU A N 1
ATOM 1363 C CA . GLU A 1 178 ? -4.177 4.712 12.645 1.00 97.69 178 GLU A CA 1
ATOM 1364 C C . GLU A 1 178 ? -4.869 6.006 12.185 1.00 97.69 178 GLU A C 1
ATOM 1366 O O . GLU A 1 178 ? -5.820 6.469 12.828 1.00 97.69 178 GLU A O 1
ATOM 1371 N N . LYS A 1 179 ? -4.423 6.578 11.054 1.00 97.94 179 LYS A N 1
ATOM 1372 C CA . LYS A 1 179 ? -5.036 7.762 10.425 1.00 97.94 179 LYS A CA 1
ATOM 1373 C C . LYS A 1 179 ? -6.369 7.464 9.748 1.00 97.94 179 LYS A C 1
ATOM 1375 O O . LYS A 1 179 ? -7.231 8.339 9.727 1.00 97.94 179 LYS A O 1
ATOM 1380 N N . LEU A 1 180 ? -6.560 6.240 9.264 1.00 96.38 180 LEU A N 1
ATOM 1381 C CA . LEU A 1 180 ? -7.843 5.743 8.759 1.00 96.38 180 LEU A CA 1
ATOM 1382 C C . LEU A 1 180 ? -8.824 5.359 9.882 1.00 96.38 180 LEU A C 1
ATOM 1384 O O . LEU A 1 180 ? -9.973 5.033 9.598 1.00 96.38 180 LEU A O 1
ATOM 1388 N N . GLY A 1 181 ? -8.397 5.395 11.151 1.00 95.88 181 GLY A N 1
ATOM 1389 C CA . GLY A 1 181 ? -9.219 5.005 12.301 1.00 95.88 181 GLY A CA 1
ATOM 1390 C C . GLY A 1 181 ? -9.339 3.490 12.503 1.00 95.88 181 GLY A C 1
ATOM 1391 O O . GLY A 1 181 ? -10.093 3.045 13.364 1.00 95.88 181 GLY A O 1
ATOM 1392 N N . LEU A 1 182 ? -8.576 2.694 11.753 1.00 96.50 182 LEU A N 1
ATOM 1393 C CA . LEU A 1 182 ? -8.528 1.235 11.839 1.00 96.50 182 LEU A CA 1
ATOM 1394 C C . LEU A 1 182 ? -7.555 0.811 12.949 1.00 96.50 182 LEU A C 1
ATOM 1396 O O . LEU A 1 182 ? -6.508 0.215 12.698 1.00 96.50 182 LEU A O 1
ATOM 1400 N N . ILE A 1 183 ? -7.884 1.181 14.190 1.00 97.75 183 ILE A N 1
ATOM 1401 C CA . ILE A 1 183 ? -6.938 1.147 15.316 1.00 97.75 183 ILE A CA 1
ATOM 1402 C C . ILE A 1 183 ? -6.483 -0.271 15.674 1.00 97.75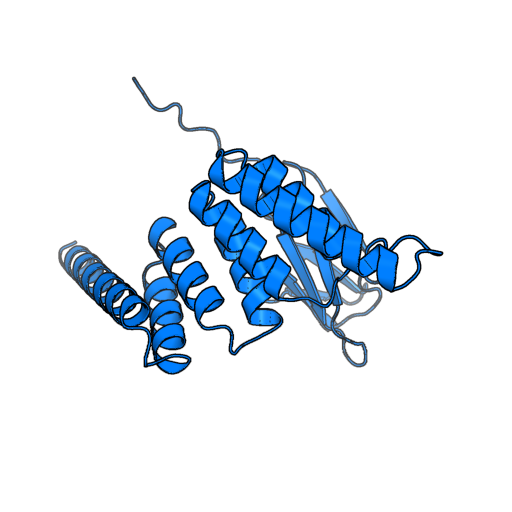 183 ILE A C 1
ATOM 1404 O O . ILE A 1 183 ? -5.304 -0.456 15.955 1.00 97.75 183 ILE A O 1
ATOM 1408 N N . ASP A 1 184 ? -7.362 -1.276 15.625 1.00 97.06 184 ASP A N 1
ATOM 1409 C CA . ASP A 1 184 ? -6.962 -2.657 15.937 1.00 97.06 184 ASP A CA 1
ATOM 1410 C C . ASP A 1 184 ? -5.880 -3.170 14.969 1.00 97.06 184 ASP A C 1
ATOM 1412 O O . ASP A 1 184 ? -4.886 -3.747 15.404 1.00 97.06 184 ASP A O 1
ATOM 1416 N N . GLY A 1 185 ? -6.028 -2.889 13.668 1.00 97.19 185 GLY A N 1
ATOM 1417 C CA . GLY A 1 185 ? -5.018 -3.238 12.666 1.00 97.19 185 GLY A CA 1
ATOM 1418 C C . GLY A 1 185 ? -3.725 -2.436 12.829 1.00 97.19 185 GLY A C 1
ATOM 1419 O O . GLY A 1 185 ? -2.640 -2.983 12.649 1.00 97.19 185 GLY A O 1
ATOM 1420 N N . ALA A 1 186 ? -3.823 -1.160 13.221 1.00 98.38 186 ALA A N 1
ATOM 1421 C CA . ALA A 1 186 ? -2.652 -0.329 13.492 1.00 98.38 186 ALA A CA 1
ATOM 1422 C C . ALA A 1 186 ? -1.804 -0.881 14.649 1.00 98.38 186 ALA A C 1
ATOM 1424 O O . ALA A 1 186 ? -0.582 -0.956 14.538 1.00 98.38 186 ALA A O 1
ATOM 1425 N N . VAL A 1 187 ? -2.455 -1.299 15.742 1.00 98.56 187 VAL A N 1
ATOM 1426 C CA . VAL A 1 187 ? -1.793 -1.910 16.905 1.00 98.56 187 VAL A CA 1
ATOM 1427 C C . VAL A 1 187 ? -1.016 -3.158 16.493 1.00 98.56 187 VAL A C 1
ATOM 1429 O O . VAL A 1 187 ? 0.146 -3.287 16.872 1.00 98.56 187 VAL A O 1
ATOM 1432 N N . GLU A 1 188 ? -1.621 -4.044 15.697 1.00 98.31 188 GLU A N 1
ATOM 1433 C CA . GLU A 1 188 ? -0.950 -5.266 15.244 1.00 98.31 188 GLU A CA 1
ATOM 1434 C C . GLU A 1 188 ? 0.244 -4.961 14.331 1.00 98.31 188 GLU A C 1
ATOM 1436 O O . GLU A 1 188 ? 1.335 -5.487 14.547 1.00 98.31 188 GLU A O 1
ATOM 1441 N N . ALA A 1 189 ? 0.082 -4.053 13.366 1.00 98.44 189 ALA A N 1
ATOM 1442 C CA . ALA A 1 189 ? 1.167 -3.673 12.464 1.00 98.44 189 ALA A CA 1
ATOM 1443 C C . ALA A 1 189 ? 2.362 -3.070 13.229 1.00 98.44 189 ALA A C 1
ATOM 1445 O O . ALA A 1 189 ? 3.501 -3.503 13.047 1.00 98.44 189 ALA A O 1
ATOM 1446 N N . PHE A 1 190 ? 2.115 -2.149 14.167 1.00 98.69 190 PHE A N 1
ATOM 1447 C CA . PHE A 1 190 ? 3.181 -1.607 15.014 1.00 98.69 190 PHE A CA 1
ATOM 1448 C C . PHE A 1 190 ? 3.824 -2.669 15.909 1.00 98.69 190 PHE A C 1
ATOM 1450 O O . PHE A 1 190 ? 5.038 -2.657 16.103 1.00 98.69 190 PHE A O 1
ATOM 1457 N N . HIS A 1 191 ? 3.041 -3.607 16.446 1.00 98.62 191 HIS A N 1
ATOM 1458 C CA . HIS A 1 191 ? 3.574 -4.703 17.248 1.00 98.62 191 HIS A CA 1
ATOM 1459 C C . HIS A 1 191 ? 4.556 -5.557 16.442 1.00 98.62 191 HIS A C 1
ATOM 1461 O O . HIS A 1 191 ? 5.643 -5.866 16.934 1.00 98.62 191 HIS A O 1
ATOM 1467 N N . ILE A 1 192 ? 4.213 -5.900 15.199 1.00 98.56 192 ILE A N 1
ATOM 1468 C CA . ILE A 1 192 ? 5.101 -6.652 14.309 1.00 98.56 192 ILE A CA 1
ATOM 1469 C C . ILE A 1 192 ? 6.384 -5.860 14.037 1.00 98.56 192 ILE A C 1
ATOM 1471 O O . ILE A 1 192 ? 7.467 -6.415 14.224 1.00 98.56 192 ILE A O 1
ATOM 1475 N N . ALA A 1 193 ? 6.292 -4.561 13.727 1.00 98.44 193 ALA A N 1
ATOM 1476 C CA . ALA A 1 193 ? 7.470 -3.706 13.539 1.00 98.44 193 ALA A CA 1
ATOM 1477 C C . ALA A 1 193 ? 8.421 -3.748 14.754 1.00 98.44 193 ALA A C 1
ATOM 1479 O O . ALA A 1 193 ? 9.626 -3.920 14.590 1.00 98.44 193 ALA A O 1
ATOM 1480 N N . THR A 1 194 ? 7.888 -3.706 15.986 1.00 98.31 194 THR A N 1
ATOM 1481 C CA . THR A 1 194 ? 8.716 -3.811 17.209 1.00 98.31 194 THR A CA 1
ATOM 1482 C C . THR A 1 194 ? 9.385 -5.169 17.407 1.00 98.31 194 THR A C 1
ATOM 1484 O O . THR A 1 194 ? 10.391 -5.251 18.111 1.00 98.31 194 THR A O 1
ATOM 1487 N N . LYS A 1 195 ? 8.819 -6.243 16.844 1.00 98.38 195 LYS 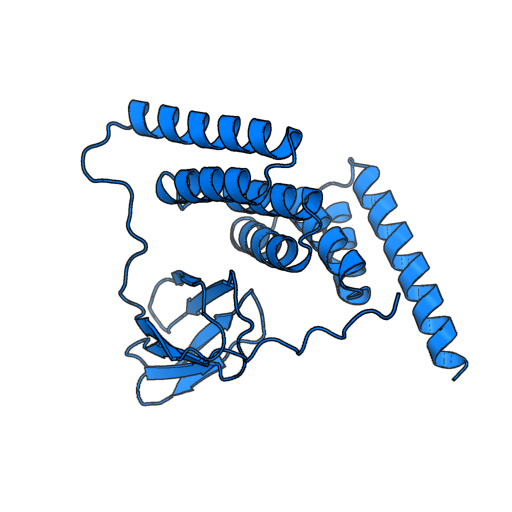A N 1
ATOM 1488 C CA . LYS A 1 195 ? 9.417 -7.583 16.900 1.00 98.38 195 LYS A CA 1
ATOM 1489 C C . LYS A 1 195 ? 10.509 -7.755 15.852 1.00 98.38 195 LYS A C 1
ATOM 1491 O O . LYS A 1 195 ? 11.499 -8.417 16.143 1.00 98.38 195 LYS A O 1
ATOM 1496 N N . LEU A 1 196 ? 10.304 -7.190 14.662 1.00 98.31 196 LEU A N 1
ATOM 1497 C CA . LEU A 1 196 ? 11.252 -7.259 13.551 1.00 98.31 196 LEU A CA 1
ATOM 1498 C C . LEU A 1 196 ? 12.503 -6.421 13.827 1.00 98.31 196 LEU A C 1
ATOM 1500 O O . LEU A 1 196 ? 13.610 -6.913 13.630 1.00 98.31 196 LEU A O 1
ATOM 1504 N N . ASP A 1 197 ? 12.337 -5.214 14.372 1.00 97.50 197 ASP A N 1
ATOM 1505 C CA . ASP A 1 197 ? 13.450 -4.393 14.850 1.00 97.50 197 ASP A CA 1
ATOM 1506 C C . ASP A 1 197 ? 13.192 -3.871 16.276 1.00 97.50 197 ASP A C 1
ATOM 1508 O O . ASP A 1 197 ? 12.617 -2.798 16.484 1.00 97.50 197 ASP A O 1
ATOM 1512 N N . PRO A 1 198 ? 13.644 -4.616 17.301 1.00 96.69 198 PRO A N 1
ATOM 1513 C CA . PRO A 1 198 ? 13.512 -4.202 18.695 1.00 96.69 198 PRO A CA 1
ATOM 1514 C C . PRO A 1 198 ? 14.401 -3.014 19.090 1.00 96.69 198 PRO A C 1
ATOM 1516 O O . PRO A 1 198 ? 14.212 -2.460 20.185 1.00 96.69 198 PRO A O 1
ATOM 1519 N N . SER A 1 199 ? 15.399 -2.677 18.263 1.00 97.12 199 SER A N 1
ATOM 1520 C CA . SER A 1 199 ? 16.400 -1.645 18.543 1.00 97.12 199 SER A CA 1
ATOM 1521 C C . SER A 1 199 ? 15.893 -0.244 18.206 1.00 97.12 199 SER A C 1
ATOM 1523 O O . SER A 1 199 ? 16.227 0.713 18.914 1.00 97.12 199 SER A O 1
ATOM 1525 N N . ASP A 1 200 ? 15.007 -0.127 17.213 1.00 95.94 200 ASP A N 1
ATOM 1526 C CA . ASP A 1 200 ? 14.337 1.129 16.909 1.00 95.94 200 ASP A CA 1
ATOM 1527 C C . ASP A 1 200 ? 13.250 1.446 17.952 1.00 95.94 200 ASP A C 1
ATOM 1529 O O . ASP A 1 200 ? 12.121 0.943 17.976 1.00 95.94 200 ASP A O 1
ATOM 1533 N N . THR A 1 201 ? 13.600 2.357 18.855 1.00 96.00 201 THR A N 1
ATOM 1534 C CA . THR A 1 201 ? 12.693 2.837 19.904 1.00 96.00 201 THR A CA 1
ATOM 1535 C C . THR A 1 201 ? 11.477 3.602 19.366 1.00 96.00 201 THR A C 1
ATOM 1537 O O . THR A 1 201 ? 10.490 3.764 20.096 1.00 96.00 201 THR A O 1
ATOM 1540 N N . SER A 1 202 ? 11.515 4.077 18.116 1.00 95.88 202 SER A N 1
ATOM 1541 C CA . SER A 1 202 ? 10.404 4.776 17.476 1.00 95.88 202 SER A CA 1
ATOM 1542 C C . SER A 1 202 ? 9.210 3.841 17.270 1.00 95.88 202 SER A C 1
ATOM 1544 O O . SER A 1 202 ? 8.101 4.218 17.649 1.00 95.88 202 SER A O 1
ATOM 1546 N N . TYR A 1 203 ? 9.423 2.596 16.832 1.00 97.12 203 TYR A N 1
ATOM 1547 C CA . TYR A 1 203 ? 8.354 1.603 16.645 1.00 97.12 203 TYR A CA 1
ATOM 1548 C C . TYR A 1 203 ? 7.633 1.307 17.954 1.00 97.12 203 TYR A C 1
ATOM 1550 O O . TYR A 1 203 ? 6.405 1.291 18.026 1.00 97.12 203 TYR A O 1
ATOM 1558 N N . ARG A 1 204 ? 8.396 1.187 19.045 1.00 96.44 204 ARG A N 1
ATOM 1559 C CA . ARG A 1 204 ? 7.835 0.960 20.381 1.00 96.44 204 ARG A CA 1
ATOM 1560 C C . ARG A 1 204 ? 6.964 2.127 20.841 1.00 96.44 204 ARG A C 1
ATOM 1562 O O . ARG A 1 204 ? 5.917 1.919 21.451 1.00 96.44 204 ARG A O 1
ATOM 1569 N N . ARG A 1 205 ? 7.380 3.357 20.533 1.00 97.56 205 ARG A N 1
ATOM 1570 C CA . ARG A 1 205 ? 6.593 4.562 20.817 1.00 97.56 205 ARG A CA 1
ATOM 1571 C C . ARG A 1 205 ? 5.277 4.560 20.040 1.00 97.56 205 ARG A C 1
ATOM 1573 O O . ARG A 1 205 ? 4.244 4.862 20.633 1.00 97.56 205 ARG A O 1
ATOM 1580 N N . GLN A 1 206 ? 5.314 4.218 18.752 1.00 97.62 206 GLN A N 1
ATOM 1581 C CA . GLN A 1 206 ? 4.119 4.155 17.904 1.00 97.62 206 GLN A CA 1
ATOM 1582 C C . GLN A 1 206 ? 3.152 3.066 18.389 1.00 97.62 206 GLN A C 1
ATOM 1584 O O . GLN A 1 206 ? 1.971 3.345 18.593 1.00 97.62 206 GLN A O 1
ATOM 1589 N N . TYR A 1 207 ? 3.669 1.879 18.718 1.00 98.19 207 TYR A N 1
ATOM 1590 C CA . TYR A 1 207 ? 2.890 0.780 19.287 1.00 98.19 207 TYR A CA 1
ATOM 1591 C C . TYR A 1 207 ? 2.167 1.168 20.585 1.00 98.19 207 TYR A C 1
ATOM 1593 O O . TYR A 1 207 ? 0.953 0.996 20.697 1.00 98.19 207 TYR A O 1
ATOM 1601 N N . PHE A 1 208 ? 2.879 1.750 21.558 1.00 97.62 208 PHE A N 1
ATOM 1602 C CA . PHE A 1 208 ? 2.253 2.169 22.816 1.00 97.62 208 PHE A CA 1
ATOM 1603 C C . PHE A 1 208 ? 1.220 3.283 22.625 1.00 97.62 208 PHE A C 1
ATOM 1605 O O . PHE A 1 208 ? 0.177 3.257 23.279 1.00 97.62 208 PHE A O 1
ATOM 1612 N N . GLY A 1 209 ? 1.474 4.227 21.713 1.00 97.62 209 GLY A N 1
ATOM 1613 C CA . GLY A 1 209 ? 0.491 5.247 21.348 1.00 97.62 209 GLY A CA 1
ATOM 1614 C C . GLY A 1 209 ? -0.793 4.635 20.781 1.00 97.62 209 GLY A C 1
ATOM 1615 O O . GLY A 1 209 ? -1.892 5.009 21.193 1.00 97.62 209 GLY A O 1
ATOM 1616 N N . ALA A 1 210 ? -0.664 3.644 19.896 1.00 97.38 210 ALA A N 1
ATOM 1617 C CA . ALA A 1 210 ? -1.804 2.953 19.306 1.00 97.38 210 ALA A CA 1
ATOM 1618 C C . ALA A 1 210 ? -2.607 2.142 20.340 1.00 97.38 210 ALA A C 1
ATOM 1620 O O . ALA A 1 210 ? -3.837 2.201 20.326 1.00 97.38 210 ALA A O 1
ATOM 1621 N N . ILE A 1 211 ? -1.946 1.445 21.275 1.00 97.88 211 ILE A N 1
ATOM 1622 C CA . ILE A 1 211 ? -2.635 0.709 22.353 1.00 97.88 211 ILE A CA 1
ATOM 1623 C C . ILE A 1 211 ? -3.401 1.659 23.276 1.00 97.88 211 ILE A C 1
ATOM 1625 O O . ILE A 1 211 ? -4.543 1.370 23.631 1.00 97.88 211 ILE A O 1
ATOM 1629 N N . ALA A 1 212 ? -2.802 2.790 23.663 1.00 97.25 212 ALA A N 1
ATOM 1630 C CA . ALA A 1 212 ? -3.476 3.775 24.510 1.00 97.25 212 ALA A CA 1
ATOM 1631 C C . ALA A 1 212 ? -4.775 4.263 23.848 1.00 97.25 212 ALA A C 1
ATOM 1633 O O . ALA A 1 212 ? -5.847 4.199 24.449 1.00 97.25 212 ALA A O 1
ATOM 1634 N N . LYS A 1 213 ? -4.696 4.619 22.561 1.00 95.94 213 LYS A N 1
ATOM 1635 C CA . LYS A 1 213 ? -5.852 5.021 21.754 1.00 95.94 213 LYS A CA 1
ATOM 1636 C C . LYS A 1 213 ? -6.899 3.908 21.621 1.00 95.94 213 LYS A C 1
ATOM 1638 O O . LYS A 1 213 ? -8.095 4.168 21.711 1.00 95.94 213 LYS A O 1
ATOM 1643 N N . GLN A 1 214 ? -6.474 2.658 21.430 1.00 96.44 214 GLN A N 1
ATOM 1644 C CA . GLN A 1 214 ? -7.371 1.498 21.386 1.00 96.44 214 GLN A CA 1
ATOM 1645 C C . GLN A 1 214 ? -8.133 1.327 22.709 1.00 96.44 214 GLN A C 1
ATOM 1647 O O . GLN A 1 214 ? -9.339 1.076 22.702 1.00 96.44 214 GLN A O 1
ATOM 1652 N N . ALA A 1 215 ? -7.442 1.473 23.842 1.00 95.50 215 ALA A N 1
ATOM 1653 C CA . ALA A 1 215 ? -8.038 1.358 25.168 1.00 95.50 215 ALA A CA 1
ATOM 1654 C C . ALA A 1 215 ? -9.063 2.470 25.434 1.00 95.50 215 ALA A C 1
ATOM 1656 O O . ALA A 1 215 ? -10.154 2.182 25.926 1.00 95.50 215 ALA A O 1
ATOM 1657 N N . GLU A 1 216 ? -8.749 3.712 25.056 1.00 94.94 216 GLU A N 1
ATOM 1658 C CA . GLU A 1 216 ? -9.672 4.851 25.137 1.00 94.94 216 GLU A CA 1
ATOM 1659 C C . GLU A 1 216 ? -10.958 4.588 24.343 1.00 94.94 216 GLU A C 1
ATOM 1661 O O . GLU A 1 216 ? -12.055 4.669 24.898 1.00 94.94 216 GLU A O 1
ATOM 1666 N N . LEU A 1 217 ? -10.835 4.167 23.079 1.00 93.00 217 LEU A N 1
ATOM 1667 C CA . LEU A 1 217 ? -11.988 3.875 22.220 1.00 93.00 217 LEU A CA 1
ATOM 1668 C C . LEU A 1 217 ? -12.864 2.746 22.776 1.00 93.00 217 LEU A C 1
ATOM 1670 O O . LEU A 1 217 ? -14.091 2.844 22.763 1.00 93.00 217 LEU A O 1
ATOM 1674 N N . ARG A 1 218 ? -12.254 1.682 23.309 1.00 93.38 218 ARG A N 1
ATOM 1675 C CA . ARG A 1 218 ? -12.997 0.580 23.942 1.00 93.38 218 ARG A CA 1
ATOM 1676 C C . ARG A 1 218 ? -13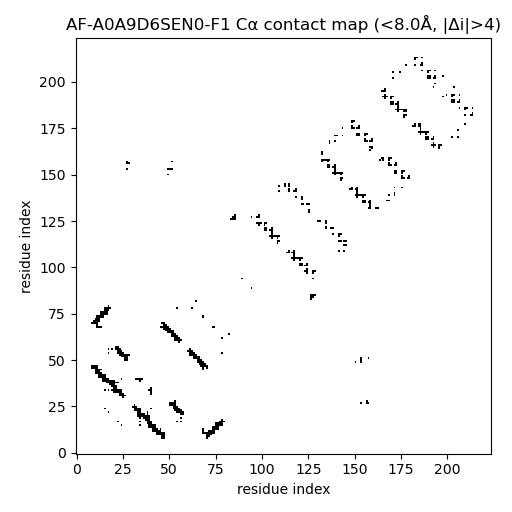.712 1.036 25.215 1.00 93.38 218 ARG A C 1
ATOM 1678 O O . ARG A 1 218 ? -14.845 0.626 25.454 1.00 93.38 218 ARG A O 1
ATOM 1685 N N . ALA A 1 219 ? -13.088 1.903 26.010 1.00 93.38 219 ALA A N 1
ATOM 1686 C CA . ALA A 1 219 ? -13.699 2.467 27.212 1.00 93.38 219 ALA A CA 1
ATOM 1687 C C . ALA A 1 219 ? -14.863 3.426 26.904 1.00 93.38 219 ALA A C 1
ATOM 1689 O O . ALA A 1 219 ? -15.766 3.583 27.724 1.00 93.38 219 ALA A O 1
ATOM 1690 N N . GLU A 1 220 ? -14.863 4.085 25.745 1.00 91.88 220 GLU A N 1
ATOM 1691 C CA . GLU A 1 220 ? -16.002 4.884 25.281 1.00 91.88 220 GLU A CA 1
ATOM 1692 C C . GLU A 1 220 ? -17.166 4.013 24.801 1.00 91.88 220 GLU A C 1
ATOM 1694 O O . GLU A 1 220 ? -18.326 4.353 25.038 1.00 91.88 220 GLU A O 1
ATOM 1699 N N . GLN A 1 221 ? -16.873 2.884 24.153 1.00 87.25 221 GLN A N 1
ATOM 1700 C CA . GLN A 1 221 ? -17.886 1.947 23.663 1.00 87.25 221 GLN A CA 1
ATOM 1701 C C . GLN A 1 221 ? -18.644 1.253 24.798 1.00 87.25 221 GLN A C 1
ATOM 1703 O O . GLN A 1 221 ? -19.841 1.038 24.671 1.00 87.25 221 GLN A O 1
ATOM 1708 N N . THR A 1 222 ? -17.985 0.952 25.920 1.00 87.56 222 THR A N 1
ATOM 1709 C CA . THR A 1 222 ? -18.627 0.324 27.091 1.00 87.56 222 THR A CA 1
ATOM 1710 C C . THR A 1 222 ? -19.503 1.273 27.911 1.00 87.56 222 THR A C 1
ATOM 1712 O O . THR A 1 222 ? -20.231 0.820 28.791 1.00 87.56 222 THR A O 1
ATOM 1715 N N . LYS A 1 223 ? -19.442 2.585 27.647 1.00 81.38 223 LYS A N 1
ATOM 1716 C CA . LYS A 1 223 ? -20.277 3.608 28.301 1.00 81.38 223 LYS A CA 1
ATOM 1717 C C . LYS A 1 223 ? -21.565 3.936 27.532 1.00 81.38 223 LYS A C 1
ATOM 1719 O O . LYS A 1 223 ? -22.342 4.753 28.022 1.00 81.38 223 LYS A O 1
ATOM 1724 N N . ARG A 1 224 ? -21.754 3.376 26.334 1.00 59.19 224 ARG A N 1
ATOM 1725 C CA . ARG A 1 224 ? -22.946 3.554 25.488 1.00 59.19 224 ARG A CA 1
ATOM 1726 C C . ARG A 1 224 ? -23.886 2.369 25.633 1.00 59.19 224 ARG A C 1
ATOM 1728 O O . ARG A 1 224 ? -25.106 2.618 25.543 1.00 59.19 224 ARG A O 1
#

Sequence (224 aa):
MSREKEKPPVPAIVEVHAGRSGCSVDLDSGPPSKTGEAGVAILGAVEPGDHYLHISCPDVRKTSRFIVPSPGETLKVNSEDNLPGAEPGMGAAELRMKLHDHIQNAIRLRYRGRIDEAAEQLRDARRLDPENSDLHRELGITFLLGKDWKRARIEMLEAIHSDPTDAEAYNGLGYALEKLGLIDGAVEAFHIATKLDPSDTSYRRQYFGAIAKQAELRAEQTKR

Secondary structure (DSSP, 8-state):
-----PPPPPPEEEEEE-SSTT-EEEETT-PPEE--TTSEEEEEEEPSS-EEEEEE-TTS--EEEEE-PPTT-EEEEETT-----S-TT--HHHHHHHHHHHHHHHHHHHHTT-HHHHHHHHHHHHHH-TT-THHHHHHHHHHHHTT-HHHHHHHHHHHHHH-TT-HHHHHHHHHHHHHTT-HHHHHHHHHHHHHH-SS-HHHHHHHHHHHHHHHHHHHHHTT-

Solvent-accessible surface area (backbone atoms only — not comparable to full-atom values): 11695 Å² total; per-residue (Å²): 132,82,78,75,77,74,73,78,77,50,46,10,31,39,39,38,38,59,80,39,53,65,20,37,39,23,52,63,87,44,84,64,45,59,19,40,87,84,4,41,31,78,44,83,69,36,72,54,43,83,43,40,40,37,40,39,38,88,99,46,80,72,43,77,42,83,47,68,45,47,67,60,34,77,44,77,44,57,71,80,66,70,74,78,63,55,72,90,85,69,50,74,70,57,50,53,50,52,34,50,49,23,47,54,50,15,55,56,29,40,80,69,68,39,33,69,64,15,42,50,27,33,52,54,25,34,41,67,41,74,86,50,41,64,46,29,33,54,41,12,52,39,24,52,76,63,66,36,36,68,60,12,31,46,26,12,50,51,16,32,72,69,36,82,72,46,31,65,25,28,38,51,27,12,53,18,27,48,75,69,66,40,39,73,61,14,29,53,27,13,47,50,14,29,68,66,38,69,80,50,64,64,38,49,52,52,23,53,54,34,46,54,52,45,51,51,54,52,57,55,59,77,75,110